Protein AF-A0A1G4K626-F1 (afdb_monomer_lite)

Radius of gyration: 29.49 Å; chains: 1; bounding box: 59×54×98 Å

Secondary structure (DSSP, 8-state):
---HHHHHHHHHHHHHHHHTT-HHHHHHHHHHHHHHHHHHHHH-GGGGG-HHHHHHHHHHHHHHHHHHHHHHHHHHHHHS------S-------------HHHHHHHHHHHHHHH--PPTT--HHHHHHHHHHHHHHHHHHHHHHHHHHHHHHHHHHHHHHHHHHHHHHHHHHHHHHHHHHHHHHHHHHHHHH-

pLDDT: mean 81.24, std 16.16, range [34.09, 98.12]

Structure (mmCIF, N/CA/C/O backbone):
data_AF-A0A1G4K626-F1
#
_entry.id   AF-A0A1G4K626-F1
#
loop_
_atom_site.group_PDB
_atom_site.id
_atom_site.type_symbol
_atom_site.label_atom_id
_atom_site.label_alt_id
_atom_site.label_comp_id
_atom_site.label_asym_id
_atom_site.label_entity_id
_atom_site.label_seq_id
_atom_site.pdbx_PDB_ins_code
_atom_site.Cartn_x
_atom_site.Cartn_y
_atom_site.Cartn_z
_atom_site.occupancy
_atom_site.B_iso_or_equiv
_atom_site.auth_seq_id
_atom_site.auth_comp_id
_atom_site.auth_asym_id
_atom_site.auth_atom_id
_atom_site.pdbx_PDB_model_num
ATOM 1 N N . MET A 1 1 ? -2.494 -35.268 4.334 1.00 50.84 1 MET A N 1
ATOM 2 C CA . MET A 1 1 ? -1.876 -34.913 3.039 1.00 50.84 1 MET A CA 1
ATOM 3 C C . MET A 1 1 ? -2.089 -33.426 2.884 1.00 50.84 1 MET A C 1
ATOM 5 O O . MET A 1 1 ? -3.182 -33.032 3.255 1.00 50.84 1 MET A O 1
ATOM 9 N N . PRO A 1 2 ? -1.109 -32.629 2.430 1.00 63.19 2 PRO A N 1
ATOM 10 C CA . PRO A 1 2 ? -1.340 -31.204 2.265 1.00 63.19 2 PRO A CA 1
ATOM 11 C C . PRO A 1 2 ? -2.354 -31.005 1.143 1.00 63.19 2 PRO A C 1
ATOM 13 O O . PRO A 1 2 ? -2.079 -31.299 -0.022 1.00 63.19 2 PRO A O 1
ATOM 16 N N . GLU A 1 3 ? -3.557 -30.608 1.520 1.00 78.69 3 GLU A N 1
ATOM 17 C CA . GLU A 1 3 ? -4.602 -30.216 0.594 1.00 78.69 3 GLU A CA 1
ATOM 18 C C . GLU A 1 3 ? -4.452 -28.730 0.274 1.00 78.69 3 GLU A C 1
ATOM 20 O O . GLU A 1 3 ? -3.902 -27.953 1.055 1.00 78.69 3 GLU A O 1
ATOM 25 N N . LEU A 1 4 ? -5.003 -28.300 -0.862 1.00 79.94 4 LEU A N 1
ATOM 26 C CA . LEU A 1 4 ? -5.078 -26.877 -1.204 1.00 79.94 4 LEU A CA 1
ATOM 27 C C . LEU A 1 4 ? -5.726 -26.053 -0.069 1.00 79.94 4 LEU A C 1
ATOM 29 O O . LEU A 1 4 ? -5.366 -24.902 0.159 1.00 79.94 4 LEU A O 1
ATOM 33 N N . LYS A 1 5 ? -6.640 -26.674 0.686 1.00 85.38 5 LYS A N 1
ATOM 34 C CA . LYS A 1 5 ? -7.255 -26.104 1.886 1.00 85.38 5 LYS A CA 1
ATOM 35 C C . LYS A 1 5 ? -6.231 -25.738 2.964 1.00 85.38 5 LYS A C 1
ATOM 37 O O . LYS A 1 5 ? -6.334 -24.657 3.532 1.00 85.38 5 LYS A O 1
ATOM 42 N N . ASP A 1 6 ? -5.234 -26.588 3.196 1.00 85.94 6 ASP A N 1
ATOM 43 C CA . ASP A 1 6 ? -4.208 -26.375 4.222 1.00 85.94 6 ASP A CA 1
ATOM 44 C C . ASP A 1 6 ? -3.307 -25.180 3.862 1.00 85.94 6 ASP A C 1
ATOM 46 O O . ASP A 1 6 ? -2.924 -24.394 4.727 1.00 85.94 6 ASP A O 1
ATOM 50 N N . ILE A 1 7 ? -3.036 -24.987 2.564 1.00 87.12 7 ILE A N 1
ATOM 51 C CA . ILE A 1 7 ? -2.291 -23.832 2.037 1.00 87.12 7 ILE A CA 1
ATOM 52 C C . ILE A 1 7 ? -3.068 -22.536 2.306 1.00 87.12 7 ILE A C 1
ATOM 54 O O . ILE A 1 7 ? -2.507 -21.570 2.823 1.00 87.12 7 ILE A O 1
ATOM 58 N N . TYR A 1 8 ? -4.373 -22.511 2.018 1.00 89.94 8 TYR A N 1
ATOM 59 C CA . TYR A 1 8 ? -5.203 -21.332 2.286 1.00 89.94 8 TYR A CA 1
ATOM 60 C C . TYR A 1 8 ? -5.399 -21.053 3.782 1.00 89.94 8 TYR A C 1
ATOM 62 O O . TYR A 1 8 ? -5.463 -19.888 4.174 1.00 89.94 8 TYR A O 1
ATOM 70 N N . GLU A 1 9 ? -5.458 -22.083 4.631 1.00 90.62 9 GLU A N 1
ATOM 71 C CA . GLU A 1 9 ? -5.493 -21.906 6.089 1.00 90.62 9 GLU A CA 1
ATOM 72 C C . GLU A 1 9 ? -4.203 -21.258 6.612 1.00 90.62 9 GLU A C 1
ATOM 74 O O . GLU A 1 9 ? -4.266 -20.355 7.451 1.00 90.62 9 GLU A O 1
ATOM 79 N N . LEU A 1 10 ? -3.040 -21.637 6.074 1.00 89.88 10 LEU A N 1
ATOM 80 C CA . LEU A 1 10 ? -1.767 -21.001 6.421 1.00 89.88 10 LEU A CA 1
ATOM 81 C C . LEU A 1 10 ? -1.683 -19.551 5.950 1.00 89.88 10 LEU A C 1
ATOM 83 O O . LEU A 1 10 ? -1.224 -18.702 6.712 1.00 89.88 10 LEU A O 1
ATOM 87 N N . ILE A 1 11 ? -2.184 -19.239 4.752 1.00 91.38 11 ILE A N 1
ATOM 88 C CA . ILE A 1 11 ? -2.280 -17.851 4.271 1.00 91.38 11 ILE A CA 1
ATOM 89 C C . ILE A 1 11 ? -3.183 -17.029 5.201 1.00 91.38 11 ILE A C 1
ATOM 91 O O . ILE A 1 11 ? -2.806 -15.942 5.635 1.00 91.38 11 ILE A O 1
ATOM 95 N N . ALA A 1 12 ? -4.349 -17.560 5.578 1.00 90.50 12 ALA A N 1
ATOM 96 C CA . ALA A 1 12 ? -5.264 -16.877 6.491 1.00 90.50 12 ALA A CA 1
ATOM 97 C C . ALA A 1 12 ? -4.636 -16.633 7.876 1.00 90.50 12 ALA A C 1
ATOM 99 O O . ALA A 1 12 ? -4.836 -15.571 8.474 1.00 90.50 12 ALA A O 1
ATOM 100 N N . ASN A 1 13 ? -3.853 -17.594 8.375 1.00 90.94 13 ASN A N 1
ATOM 101 C CA . ASN A 1 13 ? -3.090 -17.452 9.612 1.00 90.94 13 ASN A CA 1
ATOM 102 C C . ASN A 1 13 ? -1.985 -16.389 9.472 1.00 90.94 13 ASN A C 1
ATOM 104 O O . ASN A 1 13 ? -1.851 -15.519 10.331 1.00 90.94 13 ASN A O 1
ATOM 108 N N . ALA A 1 14 ? -1.241 -16.390 8.363 1.00 89.75 14 ALA A N 1
ATOM 109 C CA . ALA A 1 14 ? -0.220 -15.383 8.090 1.00 89.75 14 ALA A CA 1
ATOM 110 C C . ALA A 1 14 ? -0.812 -13.963 8.063 1.00 89.75 14 ALA A C 1
ATOM 112 O O . ALA A 1 14 ? -0.257 -13.066 8.701 1.00 89.75 14 ALA A O 1
ATOM 113 N N . GLU A 1 15 ? -1.970 -13.775 7.420 1.00 90.38 15 GLU A N 1
ATOM 114 C CA . GLU A 1 15 ? -2.726 -12.513 7.371 1.00 90.38 15 GLU A CA 1
ATOM 115 C C . GLU A 1 15 ? -3.266 -12.068 8.739 1.00 90.38 15 GLU A C 1
ATOM 117 O O . GLU A 1 15 ? -3.365 -10.871 9.031 1.00 90.38 15 GLU A O 1
ATOM 122 N N . LEU A 1 16 ? -3.623 -13.011 9.614 1.00 90.75 16 LEU A N 1
ATOM 123 C CA . LEU A 1 16 ? -3.971 -12.688 10.998 1.00 90.75 16 LEU A CA 1
ATOM 124 C C . LEU A 1 16 ? -2.760 -12.087 11.727 1.00 90.75 16 LEU A C 1
ATOM 126 O O . LEU A 1 16 ? -2.879 -11.030 12.344 1.00 90.75 16 LEU A O 1
ATOM 130 N N . LYS A 1 17 ? -1.579 -12.691 11.569 1.00 87.94 17 LYS A N 1
ATOM 131 C CA . LYS A 1 17 ? -0.337 -12.205 12.188 1.00 87.94 17 LYS A CA 1
ATOM 132 C C . LYS A 1 17 ? 0.127 -10.856 11.637 1.00 87.94 17 LYS A C 1
ATOM 134 O O . LYS A 1 17 ? 0.652 -10.042 12.397 1.00 87.94 17 LYS A O 1
ATOM 139 N N . VAL A 1 18 ? -0.113 -10.574 10.348 1.00 87.81 18 VAL A N 1
ATOM 140 C CA . VAL A 1 18 ? 0.103 -9.229 9.776 1.00 87.81 18 VAL A CA 1
ATOM 141 C C . VAL A 1 18 ? -0.752 -8.192 10.507 1.00 87.81 18 VAL A C 1
ATOM 143 O O . VAL A 1 18 ? -0.241 -7.139 10.889 1.00 87.81 18 VAL A O 1
ATOM 146 N N . ARG A 1 19 ? -2.039 -8.491 10.742 1.00 87.19 19 ARG A N 1
ATOM 147 C CA . ARG A 1 19 ? -2.962 -7.592 11.462 1.00 87.19 19 ARG A CA 1
ATOM 148 C C . ARG A 1 19 ? -2.554 -7.355 12.914 1.00 87.19 19 ARG A C 1
ATOM 150 O O . ARG A 1 19 ? -2.797 -6.275 13.440 1.00 87.19 19 ARG A O 1
ATOM 157 N N . GLU A 1 20 ? -1.910 -8.332 13.539 1.00 88.06 20 GLU A N 1
ATOM 158 C CA . GLU A 1 20 ? -1.369 -8.231 14.899 1.00 88.06 20 GLU A CA 1
ATOM 159 C C . GLU A 1 20 ? -0.001 -7.523 14.961 1.00 88.06 20 GLU A C 1
ATOM 161 O O . GLU A 1 20 ? 0.608 -7.457 16.026 1.00 88.06 20 GLU A O 1
ATOM 166 N N . HIS A 1 21 ? 0.494 -6.978 13.841 1.00 83.44 21 HIS A N 1
ATOM 167 C CA . HIS A 1 21 ? 1.831 -6.380 13.705 1.00 83.44 21 HIS A CA 1
ATOM 168 C C . HIS A 1 21 ? 2.991 -7.341 14.014 1.00 83.44 21 HIS A C 1
ATOM 170 O O . HIS A 1 21 ? 4.134 -6.912 14.195 1.00 83.44 21 HIS A O 1
ATOM 176 N N . ASN A 1 22 ? 2.735 -8.649 14.020 1.00 88.44 22 ASN A N 1
ATOM 177 C CA . ASN A 1 22 ? 3.753 -9.667 14.232 1.00 88.44 22 ASN A CA 1
ATOM 178 C C . ASN A 1 22 ? 4.367 -10.091 12.890 1.00 88.44 22 ASN A C 1
ATOM 180 O O . ASN A 1 22 ? 4.133 -11.184 12.367 1.00 88.44 22 ASN A O 1
ATOM 184 N N . PHE A 1 23 ? 5.135 -9.173 12.297 1.00 88.94 23 PHE A N 1
ATOM 185 C CA . PHE A 1 23 ? 5.699 -9.347 10.957 1.00 88.94 23 PHE A CA 1
ATOM 186 C C . PHE A 1 23 ? 6.700 -10.501 10.877 1.00 88.94 23 PHE A C 1
ATOM 188 O O . PHE A 1 23 ? 6.763 -11.185 9.863 1.00 88.94 23 PHE A O 1
ATOM 195 N N . GLU A 1 24 ? 7.467 -10.744 11.938 1.00 88.75 24 GLU A N 1
ATOM 196 C CA . GLU A 1 24 ? 8.481 -11.801 11.963 1.00 88.75 24 GLU A CA 1
ATOM 197 C C . GLU A 1 24 ? 7.851 -13.194 11.914 1.00 88.75 24 GLU A C 1
ATOM 199 O O . GLU A 1 24 ? 8.257 -14.034 11.111 1.00 88.75 24 GLU A O 1
ATOM 204 N N . GLU A 1 25 ? 6.795 -13.420 12.695 1.00 88.25 25 GLU A N 1
ATOM 205 C CA . GLU A 1 25 ? 6.057 -14.673 12.612 1.00 88.25 25 GLU A CA 1
ATOM 206 C C . GLU A 1 25 ? 5.256 -14.801 11.315 1.00 88.25 25 GLU A C 1
ATOM 208 O O . GLU A 1 25 ? 5.184 -15.898 10.770 1.00 88.25 25 GLU A O 1
ATOM 213 N N . SER A 1 26 ? 4.677 -13.712 10.801 1.00 89.69 26 SER A N 1
ATOM 214 C CA . SER A 1 26 ? 3.949 -13.738 9.526 1.00 89.69 26 SER A CA 1
ATOM 215 C C . SER A 1 26 ? 4.858 -14.129 8.353 1.00 89.69 26 SER A C 1
ATOM 217 O O . SER A 1 26 ? 4.495 -14.990 7.554 1.00 89.69 26 SER A O 1
ATOM 219 N N . ILE A 1 27 ? 6.081 -13.584 8.299 1.00 90.19 27 ILE A N 1
ATOM 220 C CA . ILE A 1 27 ? 7.094 -13.952 7.297 1.00 90.19 27 ILE A CA 1
ATOM 221 C C . ILE A 1 27 ? 7.418 -15.449 7.373 1.00 90.19 27 ILE A C 1
ATOM 223 O O . ILE A 1 27 ? 7.469 -16.114 6.341 1.00 90.19 27 ILE A O 1
ATOM 227 N N . ASN A 1 28 ? 7.604 -15.994 8.578 1.00 91.75 28 ASN A N 1
ATOM 228 C CA . ASN A 1 28 ? 7.899 -17.417 8.749 1.00 91.75 28 ASN A CA 1
ATOM 229 C C . ASN A 1 28 ? 6.752 -18.308 8.254 1.00 91.75 28 ASN A C 1
ATOM 231 O O . ASN A 1 28 ? 7.014 -19.302 7.579 1.00 91.75 28 ASN A O 1
ATOM 235 N N . VAL A 1 29 ? 5.499 -17.931 8.534 1.00 91.25 29 VAL A N 1
ATOM 236 C CA . VAL A 1 29 ? 4.320 -18.668 8.051 1.00 91.25 29 VAL A CA 1
ATOM 237 C C . VAL A 1 29 ? 4.218 -18.587 6.525 1.00 91.25 29 VAL A C 1
ATOM 239 O O . VAL A 1 29 ? 3.989 -19.605 5.884 1.00 91.25 29 VAL A O 1
ATOM 242 N N . TYR A 1 30 ? 4.471 -17.427 5.911 1.00 92.38 30 TYR A N 1
ATOM 243 C CA . TYR 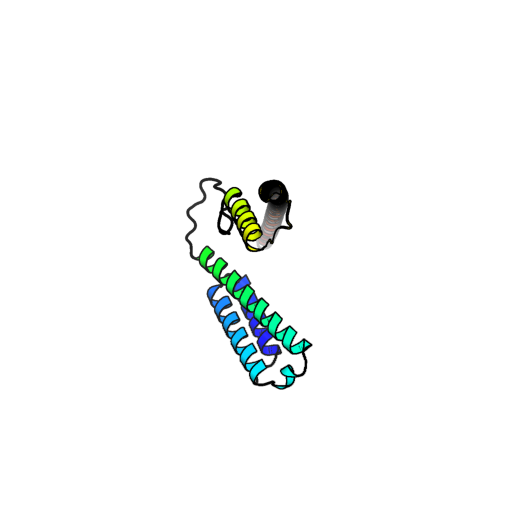A 1 30 ? 4.482 -17.310 4.450 1.00 92.38 30 TYR A CA 1
ATOM 244 C C . TYR A 1 30 ? 5.586 -18.143 3.780 1.00 92.38 30 TYR A C 1
ATOM 246 O O . TYR A 1 30 ? 5.337 -18.778 2.756 1.00 92.38 30 TYR A O 1
ATOM 254 N N . LEU A 1 31 ? 6.783 -18.209 4.371 1.00 90.69 31 LEU A N 1
ATOM 255 C CA . LEU A 1 31 ? 7.863 -19.080 3.888 1.00 90.69 31 LEU A CA 1
ATOM 256 C C . LEU A 1 31 ? 7.514 -20.572 4.020 1.00 90.69 31 LEU A C 1
ATOM 258 O O . LEU A 1 31 ? 7.930 -21.382 3.192 1.00 90.69 31 LEU A O 1
ATOM 262 N N . GLU A 1 32 ? 6.758 -20.947 5.051 1.00 90.00 32 GLU A N 1
ATOM 263 C CA . GLU A 1 32 ? 6.228 -22.302 5.214 1.00 90.00 32 GLU A CA 1
ATOM 264 C C . GLU A 1 32 ? 5.165 -22.625 4.154 1.00 90.00 32 GLU A C 1
ATOM 266 O O . GLU A 1 32 ? 5.200 -23.707 3.564 1.00 90.00 32 GLU A O 1
ATOM 271 N N . THR A 1 33 ? 4.295 -21.665 3.825 1.00 90.62 33 THR A N 1
ATOM 272 C CA . THR A 1 33 ? 3.310 -21.789 2.741 1.00 90.62 33 THR A CA 1
ATOM 273 C C . THR A 1 33 ? 3.978 -22.061 1.392 1.00 90.62 33 THR A C 1
ATOM 275 O O . THR A 1 33 ? 3.531 -22.952 0.673 1.00 90.62 33 THR A O 1
ATOM 278 N N . VAL A 1 34 ? 5.074 -21.368 1.053 1.00 89.44 34 VAL A N 1
ATOM 279 C CA . VAL A 1 34 ? 5.815 -21.609 -0.205 1.00 89.44 34 VAL A CA 1
ATOM 280 C C . VAL A 1 34 ? 6.341 -23.044 -0.276 1.00 89.44 34 VAL A C 1
ATOM 282 O O . VAL A 1 34 ? 6.122 -23.725 -1.277 1.00 89.44 34 VAL A O 1
ATOM 285 N N . LYS A 1 35 ? 6.946 -23.550 0.807 1.00 89.00 35 LYS A N 1
ATOM 286 C CA . LYS A 1 35 ? 7.423 -24.945 0.874 1.00 89.00 35 LYS A CA 1
ATOM 287 C C . LYS A 1 35 ? 6.287 -25.948 0.687 1.00 89.00 35 LYS A C 1
ATOM 289 O O . LYS A 1 35 ? 6.445 -26.954 -0.000 1.00 89.00 35 LYS A O 1
ATOM 294 N N . LEU A 1 36 ? 5.127 -25.671 1.277 1.00 88.25 36 LEU A N 1
ATOM 295 C CA . LEU A 1 36 ? 3.938 -26.506 1.125 1.00 88.25 36 LEU A CA 1
A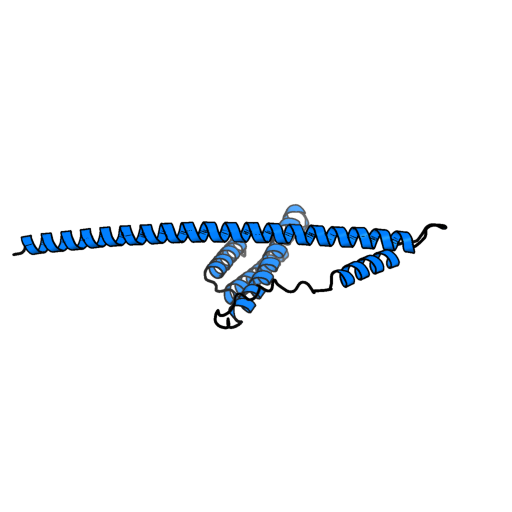TOM 296 C C . LEU A 1 36 ? 3.388 -26.496 -0.303 1.00 88.25 36 LEU A C 1
ATOM 298 O O . LEU A 1 36 ? 2.955 -27.544 -0.782 1.00 88.25 36 LEU A O 1
ATOM 302 N N . ILE A 1 37 ? 3.452 -25.359 -1.001 1.00 87.25 37 ILE A N 1
ATOM 303 C CA . ILE A 1 37 ? 3.093 -25.271 -2.421 1.00 87.25 37 ILE A CA 1
ATOM 304 C C . ILE A 1 37 ? 4.068 -26.099 -3.276 1.00 87.25 37 ILE A C 1
ATOM 306 O O . ILE A 1 37 ? 3.620 -26.877 -4.116 1.00 87.25 37 ILE A O 1
ATOM 310 N N . GLU A 1 38 ? 5.379 -26.013 -3.041 1.00 86.81 38 GLU A N 1
ATOM 311 C CA . GLU A 1 38 ? 6.387 -26.815 -3.764 1.00 86.81 38 GLU A CA 1
ATOM 312 C C . GLU A 1 38 ? 6.204 -28.327 -3.541 1.00 86.81 38 GLU A C 1
ATOM 314 O O . GLU A 1 38 ? 6.316 -29.139 -4.469 1.00 86.81 38 GLU A O 1
ATOM 319 N N . GLU A 1 39 ? 5.874 -28.733 -2.311 1.00 86.06 39 GLU A N 1
ATOM 320 C CA . GLU A 1 39 ? 5.524 -30.120 -2.005 1.00 86.06 39 GLU A CA 1
ATOM 321 C C . GLU A 1 39 ? 4.223 -30.562 -2.686 1.00 86.06 39 GLU A C 1
ATOM 323 O O . GLU A 1 39 ? 4.115 -31.715 -3.120 1.00 86.06 39 GLU A O 1
ATOM 328 N N . PHE A 1 40 ? 3.233 -29.670 -2.760 1.00 83.62 40 PHE A N 1
ATOM 329 C CA . PHE A 1 40 ? 1.945 -29.917 -3.400 1.00 83.62 40 PHE A CA 1
ATOM 330 C C . PHE A 1 40 ? 2.087 -30.085 -4.918 1.00 83.62 40 PHE A C 1
ATOM 332 O O . PHE A 1 40 ? 1.484 -30.997 -5.487 1.00 83.62 40 PHE A O 1
ATOM 339 N N . GLU A 1 41 ? 2.938 -29.286 -5.562 1.00 82.62 41 GLU A N 1
ATOM 340 C CA . GLU A 1 41 ? 3.302 -29.435 -6.976 1.00 82.62 41 GLU A CA 1
ATOM 341 C C . GLU A 1 41 ? 4.050 -30.745 -7.237 1.00 82.62 41 GLU A C 1
ATOM 343 O O . GLU A 1 41 ? 3.672 -31.521 -8.115 1.00 82.62 41 GLU A O 1
ATOM 348 N N . SER A 1 42 ? 5.071 -31.044 -6.428 1.00 81.38 42 SER A N 1
ATOM 349 C CA . SER A 1 42 ? 5.920 -32.232 -6.604 1.00 81.38 42 SER A CA 1
ATOM 350 C C . SER A 1 42 ? 5.134 -33.546 -6.511 1.00 81.38 42 SER A C 1
ATOM 352 O O . SER A 1 42 ? 5.471 -34.538 -7.168 1.00 81.38 42 SER A O 1
ATOM 354 N N . LYS A 1 43 ? 4.081 -33.568 -5.686 1.00 79.81 43 LYS A N 1
ATOM 355 C CA . LYS A 1 43 ? 3.208 -34.735 -5.487 1.00 79.81 43 LYS A CA 1
ATOM 356 C C . LYS A 1 43 ? 2.137 -34.859 -6.575 1.00 79.81 43 LYS A C 1
ATOM 358 O O . LYS A 1 43 ? 1.712 -35.975 -6.868 1.00 79.81 43 LYS A O 1
ATOM 363 N N . ASN A 1 44 ? 1.750 -33.760 -7.221 1.00 76.44 44 ASN A N 1
ATOM 364 C CA . ASN A 1 44 ? 0.690 -33.723 -8.225 1.00 76.44 44 ASN A CA 1
ATOM 365 C C . ASN A 1 44 ? 1.242 -33.437 -9.630 1.00 76.44 44 ASN A C 1
ATOM 367 O O . ASN A 1 44 ? 0.940 -32.421 -10.252 1.00 76.44 44 ASN A O 1
ATOM 371 N N . LYS A 1 45 ? 1.970 -34.409 -10.194 1.00 68.38 45 LYS A N 1
ATOM 372 C CA . LYS A 1 45 ? 2.488 -34.363 -11.582 1.00 68.38 45 LYS A CA 1
ATOM 373 C C . LYS A 1 45 ? 1.408 -34.207 -12.668 1.00 68.38 45 LYS A C 1
ATOM 375 O O . LYS A 1 45 ? 1.731 -34.001 -13.831 1.00 68.38 45 LYS A O 1
ATOM 380 N N . GLY A 1 46 ? 0.127 -34.331 -12.311 1.00 65.50 46 GLY A N 1
ATOM 381 C CA . GLY A 1 46 ? -1.000 -34.051 -13.204 1.00 65.50 46 GLY A CA 1
ATOM 382 C C . GLY A 1 46 ? -1.193 -32.561 -13.507 1.00 65.50 46 GLY A C 1
ATOM 383 O O . GLY A 1 46 ? -1.817 -32.234 -14.512 1.00 65.50 46 GLY A O 1
ATOM 384 N N . PHE A 1 47 ? -0.634 -31.656 -12.694 1.00 66.75 47 PHE A N 1
ATOM 385 C CA . PHE A 1 47 ? -0.730 -30.212 -12.930 1.00 66.75 47 PHE A CA 1
ATOM 386 C C . PHE A 1 47 ? 0.109 -29.733 -14.116 1.00 66.75 47 PHE A C 1
ATOM 388 O O . PHE A 1 47 ? -0.250 -28.741 -14.739 1.00 66.75 47 PHE A O 1
ATOM 395 N N . ASP A 1 48 ? 1.141 -30.482 -14.516 1.00 65.06 48 ASP A N 1
ATOM 396 C CA . ASP A 1 48 ? 1.900 -30.187 -15.739 1.00 65.06 48 ASP A CA 1
ATOM 397 C C . ASP A 1 48 ? 1.052 -30.321 -17.014 1.00 65.06 48 ASP A C 1
ATOM 399 O O . ASP A 1 48 ? 1.411 -29.770 -18.052 1.00 65.06 48 ASP A O 1
ATOM 403 N N . GLN A 1 49 ? -0.070 -31.047 -16.950 1.00 71.00 49 GLN A N 1
ATOM 404 C CA . GLN A 1 49 ? -0.976 -31.238 -18.085 1.00 71.00 49 GLN A CA 1
ATOM 405 C C . GLN A 1 49 ? -2.047 -30.146 -18.191 1.00 71.00 49 GLN A C 1
ATOM 407 O O . GLN A 1 49 ? -2.695 -30.042 -19.231 1.00 71.00 49 GLN A O 1
ATOM 412 N N . VAL A 1 50 ? -2.248 -29.344 -17.138 1.00 82.19 50 VAL A N 1
ATOM 413 C CA . VAL A 1 50 ? -3.280 -28.302 -17.090 1.00 82.19 50 VAL A CA 1
ATOM 414 C C . VAL A 1 50 ? -2.607 -26.945 -16.916 1.00 82.19 50 VAL A C 1
ATOM 416 O O . VAL A 1 50 ? -2.285 -26.528 -15.804 1.00 82.19 50 VAL A O 1
ATOM 419 N N . GLU A 1 51 ? -2.408 -26.256 -18.039 1.00 82.12 51 GLU A N 1
ATOM 420 C CA . GLU A 1 51 ? -1.710 -24.966 -18.123 1.00 82.12 51 GLU A CA 1
ATOM 421 C C . GLU A 1 51 ? -2.302 -23.907 -17.178 1.00 82.12 51 GLU A C 1
ATOM 423 O O . GLU A 1 51 ? -1.555 -23.210 -16.491 1.00 82.12 51 GLU A O 1
ATOM 428 N N . ASP A 1 52 ? -3.631 -23.855 -17.051 1.00 84.62 52 ASP A N 1
ATOM 429 C CA . ASP A 1 52 ? -4.324 -22.920 -16.156 1.00 84.62 52 ASP A CA 1
ATOM 430 C C . ASP A 1 52 ? -3.986 -23.158 -14.679 1.00 84.62 52 ASP A C 1
ATOM 432 O O . ASP A 1 52 ? -3.771 -22.213 -13.922 1.00 84.62 52 ASP A O 1
ATOM 436 N N . VAL A 1 53 ? -3.906 -24.425 -14.257 1.00 82.56 53 VAL A N 1
ATOM 437 C CA . VAL A 1 53 ? -3.615 -24.786 -12.860 1.00 82.56 53 VAL A CA 1
ATOM 438 C C . VAL A 1 53 ? -2.156 -24.498 -12.539 1.00 82.56 53 VAL A C 1
ATOM 440 O O . VAL A 1 53 ? -1.863 -23.925 -11.493 1.00 82.56 53 VAL A O 1
ATOM 443 N N . LYS A 1 54 ? -1.247 -24.818 -13.464 1.00 83.44 54 LYS A N 1
ATOM 444 C CA . LYS A 1 54 ? 0.166 -24.452 -13.351 1.00 83.44 54 LYS A CA 1
ATOM 445 C C . LYS A 1 54 ? 0.345 -22.938 -13.230 1.00 83.44 54 LYS A C 1
ATOM 447 O O . LYS A 1 54 ? 1.042 -22.471 -12.336 1.00 83.44 54 LYS A O 1
ATOM 452 N N . THR A 1 55 ? -0.335 -22.176 -14.084 1.00 86.06 55 THR A N 1
ATOM 453 C CA . THR A 1 55 ? -0.286 -20.709 -14.068 1.00 86.06 55 THR A CA 1
ATOM 454 C C . THR A 1 55 ? -0.855 -20.143 -12.767 1.00 86.06 55 THR A C 1
ATOM 456 O O . THR A 1 55 ? -0.267 -19.236 -12.186 1.00 86.06 55 THR A O 1
ATOM 459 N N . ALA A 1 56 ? -1.966 -20.688 -12.266 1.00 86.75 56 ALA A N 1
ATOM 460 C CA . ALA A 1 56 ? -2.569 -20.242 -11.013 1.00 86.75 56 ALA A CA 1
ATOM 461 C C . ALA A 1 56 ? -1.664 -20.491 -9.795 1.00 86.75 56 ALA A C 1
ATOM 463 O O . ALA A 1 56 ? -1.581 -19.635 -8.915 1.00 86.75 56 ALA A O 1
ATOM 464 N N . ILE A 1 57 ? -0.973 -21.635 -9.744 1.00 85.94 57 ILE A N 1
ATOM 465 C CA . ILE A 1 57 ? -0.036 -21.942 -8.656 1.00 85.94 57 ILE A CA 1
ATOM 466 C C . ILE A 1 57 ? 1.200 -21.033 -8.733 1.00 85.94 57 ILE A C 1
ATOM 468 O O . ILE A 1 57 ? 1.624 -20.499 -7.708 1.00 85.94 57 ILE A O 1
ATOM 472 N N . GLU A 1 58 ? 1.730 -20.790 -9.934 1.00 87.44 58 GLU A N 1
ATOM 473 C CA . GLU A 1 58 ? 2.856 -19.871 -10.140 1.00 87.44 58 GLU A CA 1
ATOM 474 C C . GLU A 1 58 ? 2.501 -18.443 -9.692 1.00 87.44 58 GLU A C 1
ATOM 476 O O . GLU A 1 58 ? 3.246 -17.815 -8.942 1.00 87.44 58 GLU A O 1
ATOM 481 N N . LEU A 1 59 ? 1.319 -17.947 -10.077 1.00 90.25 59 LEU A N 1
ATOM 482 C CA . LEU A 1 59 ? 0.825 -16.638 -9.642 1.00 90.25 59 LEU A CA 1
ATOM 483 C C . LEU A 1 59 ? 0.664 -16.558 -8.119 1.00 90.25 59 LEU A C 1
ATOM 485 O O . LEU A 1 59 ? 1.006 -15.536 -7.529 1.00 90.25 59 LEU A O 1
ATOM 489 N N . LEU A 1 60 ? 0.187 -17.629 -7.478 1.00 90.19 60 LEU A N 1
ATOM 490 C CA . LEU A 1 60 ? 0.060 -17.690 -6.022 1.00 90.19 60 LEU A CA 1
ATOM 491 C C . LEU A 1 60 ? 1.427 -17.608 -5.327 1.00 90.19 60 LEU A C 1
ATOM 493 O O . LEU A 1 60 ? 1.553 -16.914 -4.319 1.00 90.19 60 LEU A O 1
ATOM 497 N N . LYS A 1 61 ? 2.458 -18.273 -5.864 1.00 90.00 61 LYS A N 1
ATOM 498 C CA . LYS A 1 61 ? 3.826 -18.161 -5.336 1.00 90.00 61 LYS A CA 1
ATOM 499 C C . LYS A 1 61 ? 4.359 -16.742 -5.460 1.00 90.00 61 LYS A C 1
ATOM 501 O O . LYS A 1 61 ? 4.840 -16.200 -4.470 1.00 90.00 61 LYS A O 1
ATOM 506 N N . ILE A 1 62 ? 4.219 -16.133 -6.639 1.00 91.44 62 ILE A N 1
ATOM 507 C CA . ILE A 1 62 ? 4.660 -14.755 -6.889 1.00 91.44 62 ILE A CA 1
ATOM 508 C C . ILE A 1 62 ? 3.986 -13.787 -5.906 1.00 91.44 62 ILE A C 1
ATOM 510 O O . ILE A 1 62 ? 4.652 -12.914 -5.348 1.00 91.44 62 ILE A O 1
ATOM 514 N N . ASP A 1 63 ? 2.683 -13.950 -5.663 1.00 91.69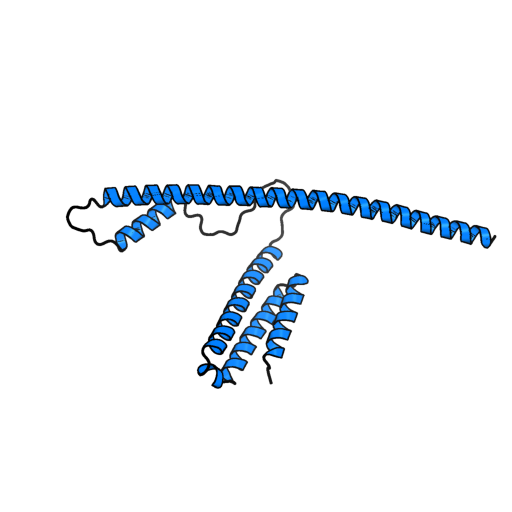 63 ASP A N 1
ATOM 515 C CA . ASP A 1 63 ? 1.931 -13.104 -4.732 1.00 91.69 63 ASP A CA 1
ATOM 516 C C . ASP A 1 63 ? 2.434 -13.265 -3.285 1.00 91.69 63 ASP A C 1
ATOM 518 O O . ASP A 1 63 ? 2.720 -12.279 -2.601 1.00 91.69 63 ASP A O 1
ATOM 522 N N . ILE A 1 64 ? 2.657 -14.507 -2.838 1.00 91.31 64 ILE A N 1
ATOM 523 C CA . ILE A 1 64 ? 3.203 -14.802 -1.504 1.00 91.31 64 ILE A CA 1
ATOM 524 C C . ILE A 1 64 ? 4.629 -14.255 -1.344 1.00 91.31 64 ILE A C 1
ATOM 526 O O . ILE A 1 64 ? 4.946 -13.652 -0.318 1.00 91.31 64 ILE A O 1
ATOM 530 N N . GLU A 1 65 ? 5.497 -14.425 -2.339 1.00 91.31 65 GLU A N 1
ATOM 531 C CA . GLU A 1 65 ? 6.869 -13.908 -2.309 1.00 91.31 65 GLU A CA 1
ATOM 532 C C . GLU A 1 65 ? 6.901 -12.377 -2.277 1.00 91.31 65 GLU A C 1
ATOM 534 O O . GLU A 1 65 ? 7.654 -11.782 -1.496 1.00 91.31 65 GLU A O 1
ATOM 539 N N . SER A 1 66 ? 6.037 -11.728 -3.065 1.00 89.88 66 SER A N 1
ATOM 540 C CA . SER A 1 66 ? 5.853 -10.276 -3.024 1.00 89.88 66 SER A CA 1
ATOM 541 C C . SER A 1 66 ? 5.417 -9.819 -1.630 1.00 89.88 66 SER A C 1
ATOM 543 O O . SER A 1 66 ? 5.971 -8.861 -1.078 1.00 89.88 66 SER A O 1
ATOM 545 N N . LYS A 1 67 ? 4.495 -10.564 -1.005 1.00 91.19 67 LYS A N 1
ATOM 546 C CA . LYS A 1 67 ? 4.018 -10.281 0.349 1.00 91.19 67 LYS A CA 1
ATOM 547 C C . LYS A 1 67 ? 5.114 -10.429 1.398 1.00 91.19 67 LYS A C 1
ATOM 549 O O . LYS A 1 67 ? 5.250 -9.570 2.269 1.00 91.19 67 LYS A O 1
ATOM 554 N N . VAL A 1 68 ? 5.939 -11.471 1.305 1.00 90.38 68 VAL A N 1
ATOM 555 C CA . VAL A 1 68 ? 7.105 -11.660 2.182 1.00 90.38 68 VAL A CA 1
ATOM 556 C C . VAL A 1 68 ? 8.060 -10.477 2.072 1.00 90.38 68 VAL A C 1
ATOM 558 O O . VAL A 1 68 ? 8.501 -9.953 3.097 1.00 90.38 68 VAL A O 1
ATOM 561 N N . TRP A 1 69 ? 8.353 -10.027 0.851 1.00 89.94 69 TRP A N 1
ATOM 562 C CA . TRP A 1 69 ? 9.226 -8.879 0.633 1.00 89.94 69 TRP A CA 1
ATOM 563 C C . TRP A 1 69 ? 8.654 -7.601 1.265 1.00 89.94 69 TRP A C 1
ATOM 565 O O . TRP A 1 69 ? 9.368 -6.905 1.989 1.00 89.94 69 TRP A O 1
ATOM 575 N N . GLU A 1 70 ? 7.361 -7.318 1.076 1.00 88.56 70 GLU A N 1
ATOM 576 C CA . GLU A 1 70 ? 6.676 -6.178 1.707 1.00 88.56 70 GLU A CA 1
ATOM 577 C C . GLU A 1 70 ? 6.794 -6.228 3.241 1.00 88.56 70 GLU A C 1
ATOM 579 O O . GLU A 1 70 ? 7.177 -5.245 3.888 1.00 88.56 70 GLU A O 1
ATOM 584 N N . LEU A 1 71 ? 6.525 -7.393 3.835 1.00 87.88 71 LEU A N 1
ATOM 585 C CA . LEU A 1 71 ? 6.575 -7.589 5.283 1.00 87.88 71 LEU A CA 1
ATOM 586 C C . LEU A 1 71 ? 7.991 -7.451 5.845 1.00 87.88 71 LEU A C 1
ATOM 588 O O . LEU A 1 71 ? 8.160 -6.917 6.943 1.00 87.88 71 LEU A O 1
ATOM 592 N N . GLN A 1 72 ? 9.021 -7.867 5.104 1.00 89.06 72 GLN A N 1
ATOM 593 C CA . GLN A 1 72 ? 10.416 -7.639 5.491 1.00 89.06 72 GLN A CA 1
ATOM 594 C C . GLN A 1 72 ? 10.733 -6.142 5.583 1.00 89.06 72 GLN A C 1
ATOM 596 O O . GLN A 1 72 ? 11.356 -5.711 6.557 1.00 89.06 72 GLN A O 1
ATOM 601 N N . GLN A 1 73 ? 10.250 -5.333 4.633 1.00 84.06 73 GLN A N 1
ATOM 602 C CA . GLN A 1 73 ? 10.429 -3.877 4.676 1.00 84.06 73 GLN A CA 1
ATOM 603 C C . GLN A 1 73 ? 9.697 -3.244 5.864 1.00 84.06 73 GLN A C 1
ATOM 605 O O . GLN A 1 73 ? 10.251 -2.384 6.558 1.00 84.06 73 GLN A O 1
ATOM 610 N N . LEU A 1 74 ? 8.470 -3.691 6.148 1.00 84.00 74 LEU A N 1
ATOM 611 C CA . LEU A 1 74 ? 7.706 -3.228 7.309 1.00 84.00 74 LEU A CA 1
ATOM 612 C C . LEU A 1 74 ? 8.386 -3.606 8.630 1.00 84.00 74 LEU A C 1
ATOM 614 O O . LEU A 1 74 ? 8.464 -2.774 9.534 1.00 84.00 74 LEU A O 1
ATOM 618 N N . ASN A 1 75 ? 8.941 -4.815 8.726 1.00 83.19 75 ASN A N 1
ATOM 619 C CA . ASN A 1 75 ? 9.663 -5.273 9.909 1.00 83.19 75 ASN A CA 1
ATOM 620 C C . ASN A 1 75 ? 10.950 -4.462 10.145 1.00 83.19 75 ASN A C 1
ATOM 622 O O . ASN A 1 75 ? 11.229 -4.042 11.268 1.00 83.19 75 ASN A O 1
ATOM 626 N N . LEU A 1 76 ? 11.709 -4.164 9.084 1.00 81.75 76 LEU A N 1
ATOM 627 C CA . LEU A 1 76 ? 12.884 -3.285 9.152 1.00 81.75 76 LEU A CA 1
ATOM 628 C C . LEU A 1 76 ? 12.509 -1.879 9.639 1.00 81.75 76 LEU A C 1
ATOM 630 O O . LEU A 1 76 ? 13.177 -1.312 10.508 1.00 81.75 76 LEU A O 1
ATOM 634 N N . ARG A 1 77 ? 11.402 -1.331 9.127 1.00 76.88 77 ARG A N 1
ATOM 635 C CA . ARG A 1 77 ? 10.889 -0.022 9.542 1.00 76.88 77 ARG A CA 1
ATOM 636 C C . ARG A 1 77 ? 10.420 -0.018 10.998 1.00 76.88 77 ARG A C 1
ATOM 638 O O . ARG A 1 77 ? 10.687 0.950 11.699 1.0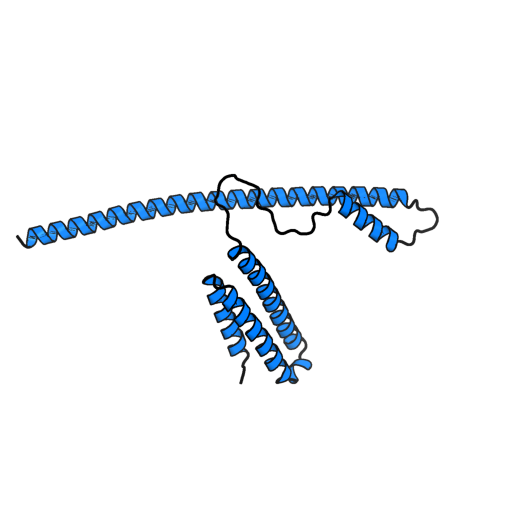0 76.88 77 ARG A O 1
ATOM 645 N N . ALA A 1 78 ? 9.776 -1.089 11.461 1.00 73.38 78 ALA A N 1
ATOM 646 C CA . ALA A 1 78 ? 9.323 -1.237 12.845 1.00 73.38 78 ALA A CA 1
ATOM 647 C C . ALA A 1 78 ? 10.487 -1.397 13.843 1.00 73.38 78 ALA A C 1
ATOM 649 O O . ALA A 1 78 ? 10.418 -0.882 14.956 1.00 73.38 78 ALA A O 1
ATOM 650 N N . LYS A 1 79 ? 11.574 -2.074 13.442 1.00 73.94 79 LYS A N 1
ATOM 651 C CA . LYS A 1 79 ? 12.784 -2.269 14.264 1.00 73.94 79 LYS A CA 1
ATOM 652 C C . LYS A 1 79 ? 13.702 -1.042 14.308 1.00 73.94 79 LYS A C 1
ATOM 654 O O . LYS A 1 79 ? 14.586 -0.977 15.160 1.00 73.94 79 LYS A O 1
ATOM 659 N N . THR A 1 80 ? 13.505 -0.065 13.423 1.00 57.69 80 THR A N 1
ATOM 660 C CA . THR A 1 80 ? 14.265 1.189 13.447 1.00 57.69 80 THR A CA 1
ATOM 661 C C . THR A 1 80 ? 13.644 2.125 14.495 1.00 57.69 80 THR A C 1
ATOM 663 O O . THR A 1 80 ? 12.491 2.523 14.331 1.00 57.69 80 THR A O 1
ATOM 666 N N . PRO A 1 81 ? 14.350 2.493 15.582 1.00 48.03 81 PRO A N 1
ATOM 667 C CA . PRO A 1 81 ? 13.776 3.337 16.622 1.00 48.03 81 PRO A CA 1
ATOM 668 C C . PRO A 1 81 ? 13.451 4.722 16.053 1.00 48.03 81 PRO A C 1
ATOM 670 O O . PRO A 1 81 ? 14.334 5.457 15.611 1.00 48.03 81 PRO A O 1
ATOM 673 N N . ALA A 1 82 ? 12.165 5.073 16.074 1.00 44.78 82 ALA A N 1
ATOM 674 C CA . ALA A 1 82 ? 11.686 6.405 15.745 1.00 44.78 82 ALA A CA 1
ATOM 675 C C . ALA A 1 82 ? 12.260 7.416 16.750 1.00 44.78 82 ALA A C 1
ATOM 677 O O . ALA A 1 82 ? 11.908 7.417 17.932 1.00 44.78 82 ALA A O 1
ATOM 678 N N . ALA A 1 83 ? 13.156 8.287 16.284 1.00 36.06 83 ALA A N 1
ATOM 679 C CA . ALA A 1 83 ? 13.474 9.513 16.999 1.00 36.06 83 ALA A CA 1
ATOM 680 C C . ALA A 1 83 ? 12.188 10.348 17.154 1.00 36.06 83 ALA A C 1
ATOM 682 O O . ALA A 1 83 ? 11.349 10.384 16.254 1.00 36.06 83 ALA A O 1
ATOM 683 N N . LYS A 1 84 ? 12.031 10.965 18.331 1.00 36.00 84 LYS A N 1
ATOM 684 C CA . LYS A 1 84 ? 10.874 11.772 18.753 1.00 36.00 84 LYS A CA 1
ATOM 685 C C . LYS A 1 84 ? 10.417 12.783 17.681 1.00 36.00 84 LYS A C 1
ATOM 687 O O . LYS A 1 84 ? 11.255 13.271 16.923 1.00 36.00 84 LYS A O 1
ATOM 692 N N . PRO A 1 85 ? 9.121 13.150 17.660 1.00 44.41 85 PRO A N 1
ATOM 693 C CA . PRO A 1 85 ? 8.575 14.058 16.669 1.00 44.41 85 PRO A CA 1
ATOM 694 C C . PRO A 1 85 ? 8.880 15.495 17.089 1.00 44.41 85 PRO A C 1
ATOM 696 O O . PRO A 1 85 ? 8.114 16.104 17.824 1.00 44.41 85 PRO A O 1
ATOM 699 N N . ASP A 1 86 ? 10.001 16.031 16.627 1.00 35.31 86 ASP A N 1
ATOM 700 C CA . ASP A 1 86 ? 10.159 17.473 16.492 1.00 35.31 86 ASP A CA 1
ATOM 701 C C . ASP A 1 86 ? 10.703 17.75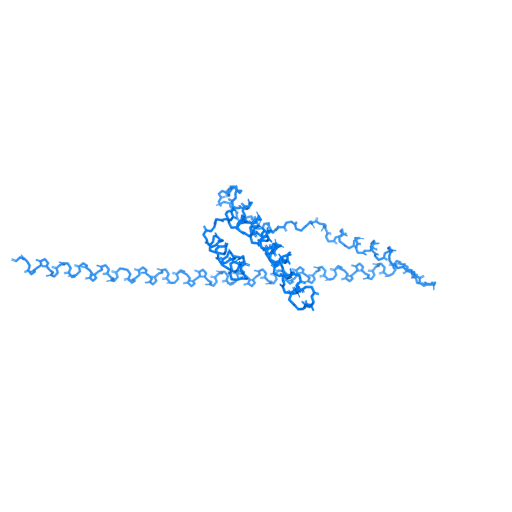8 15.096 1.00 35.31 86 ASP A C 1
ATOM 703 O O . ASP A 1 86 ? 11.731 17.224 14.679 1.00 35.31 86 ASP A O 1
ATOM 707 N N . ASN A 1 87 ? 9.976 18.629 14.404 1.00 34.09 87 ASN A N 1
ATOM 708 C CA . ASN A 1 87 ? 10.099 19.030 13.008 1.00 34.09 87 ASN A CA 1
ATOM 709 C C . ASN A 1 87 ? 9.444 18.097 11.988 1.00 34.09 87 ASN A C 1
ATOM 711 O O . ASN A 1 87 ? 9.830 16.951 11.769 1.00 34.09 87 ASN A O 1
ATOM 715 N N . VAL A 1 88 ? 8.470 18.692 11.301 1.00 45.12 88 VAL A N 1
ATOM 716 C CA . VAL A 1 88 ? 7.924 18.294 10.006 1.00 45.12 88 VAL A CA 1
ATOM 717 C C . VAL A 1 88 ? 9.081 18.258 9.000 1.00 45.12 88 VAL A C 1
ATOM 719 O O . VAL A 1 88 ? 9.324 19.207 8.261 1.00 45.12 88 VAL A O 1
ATOM 722 N N . ALA A 1 89 ? 9.867 17.188 9.029 1.00 38.06 89 ALA A N 1
ATOM 723 C CA . ALA A 1 89 ? 10.894 16.899 8.048 1.00 38.06 89 ALA A CA 1
ATOM 724 C C . ALA A 1 89 ? 10.341 15.820 7.124 1.00 38.06 89 ALA A C 1
ATOM 726 O O . ALA A 1 89 ? 9.993 14.726 7.566 1.00 38.06 89 ALA A O 1
ATOM 727 N N . ALA A 1 90 ? 10.220 16.203 5.854 1.00 39.44 90 ALA A N 1
ATOM 728 C CA . ALA A 1 90 ? 9.760 15.422 4.720 1.00 39.44 90 ALA A CA 1
ATOM 729 C C . ALA A 1 90 ? 9.898 13.904 4.906 1.00 39.44 90 ALA A C 1
ATOM 731 O O . ALA A 1 90 ? 10.998 13.374 5.087 1.00 39.44 90 ALA A O 1
ATOM 732 N N . VAL A 1 91 ? 8.758 13.221 4.796 1.00 37.53 91 VAL A N 1
ATOM 733 C CA . VAL A 1 91 ? 8.666 11.780 4.578 1.00 37.53 91 VAL A CA 1
ATOM 734 C C . VAL A 1 91 ? 9.601 11.428 3.422 1.00 37.53 91 VAL A C 1
ATOM 736 O O . VAL A 1 91 ? 9.326 11.731 2.263 1.00 37.53 91 VAL A O 1
ATOM 739 N N . LYS A 1 92 ? 10.747 10.819 3.736 1.00 41.03 92 LYS A N 1
ATOM 740 C CA . LYS A 1 92 ? 11.591 10.190 2.725 1.00 41.03 92 LYS A CA 1
ATOM 741 C C . LYS A 1 92 ? 10.893 8.907 2.302 1.00 41.03 92 LYS A C 1
ATOM 743 O O . LYS A 1 92 ? 10.914 7.910 3.023 1.00 41.03 92 LYS A O 1
ATOM 748 N N . ASN A 1 93 ? 10.247 8.980 1.143 1.00 37.97 93 ASN A N 1
ATOM 749 C CA . ASN A 1 93 ? 9.840 7.821 0.363 1.00 37.97 93 ASN A CA 1
ATOM 750 C C . ASN A 1 93 ? 11.031 6.867 0.160 1.00 37.97 93 ASN A C 1
ATOM 752 O O . ASN A 1 93 ? 12.186 7.312 0.182 1.00 37.97 93 ASN A O 1
ATOM 756 N N . PRO A 1 94 ? 10.768 5.559 -0.011 1.00 40.44 94 PRO A N 1
ATOM 757 C CA . PRO A 1 94 ? 11.815 4.573 -0.204 1.00 40.44 94 PRO A CA 1
ATOM 758 C C . PRO A 1 94 ? 12.646 4.949 -1.428 1.00 40.44 94 PRO A C 1
ATOM 760 O O . PRO A 1 94 ? 12.132 5.381 -2.457 1.00 40.44 94 PRO A O 1
ATOM 763 N N . MET A 1 95 ? 13.953 4.810 -1.259 1.00 40.06 95 MET A N 1
ATOM 764 C CA . MET A 1 95 ? 14.975 5.145 -2.231 1.00 40.06 95 MET A CA 1
ATOM 765 C C . MET A 1 95 ? 14.853 4.232 -3.458 1.00 40.06 95 MET A C 1
ATOM 767 O O . MET A 1 95 ? 15.536 3.220 -3.555 1.00 40.06 95 MET A O 1
ATOM 771 N N . THR A 1 96 ? 14.013 4.600 -4.424 1.00 38.50 96 THR A N 1
ATOM 772 C CA . THR A 1 96 ? 14.382 4.396 -5.825 1.00 38.50 96 THR A CA 1
ATOM 773 C C . THR A 1 96 ? 15.553 5.332 -6.048 1.00 38.50 96 THR A C 1
ATOM 775 O O . THR A 1 96 ? 15.406 6.534 -5.825 1.00 38.50 96 THR A O 1
ATOM 778 N N . THR A 1 97 ? 16.722 4.774 -6.352 1.00 42.03 97 THR A N 1
ATOM 779 C CA . THR A 1 97 ? 17.955 5.488 -6.705 1.00 42.03 97 THR A CA 1
ATOM 780 C C . THR A 1 97 ? 17.653 6.883 -7.242 1.00 42.03 97 THR A C 1
ATOM 782 O O . THR A 1 97 ? 17.134 7.026 -8.347 1.00 42.03 97 THR A O 1
ATOM 785 N N . THR A 1 98 ? 17.926 7.912 -6.436 1.00 45.91 98 THR A N 1
ATOM 786 C CA . THR A 1 98 ? 17.900 9.312 -6.865 1.00 45.91 98 THR A CA 1
ATOM 787 C C . THR A 1 98 ? 19.074 9.536 -7.806 1.00 45.91 98 THR A C 1
ATOM 789 O O . THR A 1 98 ? 20.054 10.198 -7.474 1.00 45.91 98 THR A O 1
ATOM 792 N N . GLU A 1 99 ? 19.003 8.923 -8.978 1.00 57.62 99 GLU A N 1
ATOM 793 C CA . GLU A 1 99 ? 19.651 9.451 -10.155 1.00 57.62 99 GLU A CA 1
ATOM 794 C C . GLU A 1 99 ? 18.959 10.781 -10.448 1.00 57.62 99 GLU A C 1
ATOM 796 O O . GLU A 1 99 ? 17.730 10.877 -10.451 1.00 57.62 99 GLU A O 1
ATOM 801 N N . SER A 1 100 ? 19.743 11.849 -10.591 1.00 75.88 100 SER A N 1
ATOM 802 C CA . SER A 1 100 ? 19.177 13.156 -10.913 1.00 75.88 100 SER A CA 1
ATOM 803 C C . SER A 1 100 ? 18.352 13.058 -12.209 1.00 75.88 100 SER A C 1
ATOM 805 O O . SER A 1 100 ? 18.667 12.225 -13.062 1.00 75.88 100 SER A O 1
ATOM 807 N N . PRO A 1 101 ? 17.340 13.918 -12.425 1.00 75.38 101 PRO A N 1
ATOM 808 C CA . PRO A 1 101 ? 16.625 13.995 -13.702 1.00 75.38 101 PRO A CA 1
ATOM 809 C C . PRO A 1 101 ? 17.570 14.047 -14.912 1.00 75.38 101 PRO A C 1
ATOM 811 O O . PRO A 1 101 ? 17.289 13.463 -15.953 1.00 75.38 101 PRO A O 1
ATOM 814 N N . GLN A 1 102 ? 18.729 14.692 -14.749 1.00 76.44 102 GLN A N 1
ATOM 815 C CA . GLN A 1 102 ? 19.777 14.756 -15.766 1.00 76.44 102 GLN A CA 1
ATOM 816 C C . GLN A 1 102 ? 20.465 13.401 -15.992 1.00 76.44 102 GLN A C 1
ATOM 818 O O . GLN A 1 102 ? 20.727 13.035 -17.130 1.00 76.44 102 GLN A O 1
ATOM 823 N N . THR A 1 103 ? 20.711 12.633 -14.931 1.00 77.88 103 THR A N 1
ATOM 824 C CA . THR A 1 103 ? 21.267 11.273 -15.005 1.00 77.88 103 THR A CA 1
ATOM 825 C C . THR A 1 103 ? 20.309 10.317 -15.718 1.00 77.88 103 THR A C 1
ATOM 827 O O . THR A 1 103 ? 20.746 9.534 -16.554 1.00 77.88 103 THR A O 1
ATOM 830 N N . PHE A 1 104 ? 19.000 10.426 -15.466 1.00 80.44 104 PHE A N 1
ATOM 831 C CA . PHE A 1 104 ? 17.999 9.628 -16.177 1.00 80.44 104 PHE A CA 1
ATOM 832 C C . PHE A 1 104 ? 17.965 9.953 -17.673 1.00 80.44 104 PHE A C 1
ATOM 834 O O . PHE A 1 104 ? 17.986 9.045 -18.501 1.00 80.44 104 PHE A O 1
ATOM 841 N N . VAL A 1 105 ? 17.956 11.244 -18.026 1.00 82.75 105 VAL A N 1
ATOM 842 C CA . VAL A 1 105 ? 18.014 11.678 -19.430 1.00 82.75 105 VAL A CA 1
ATOM 843 C C . VAL A 1 105 ? 19.273 11.131 -20.104 1.00 82.75 105 VAL A C 1
ATOM 845 O O . VAL A 1 105 ? 19.178 10.561 -21.187 1.00 82.75 105 VAL A O 1
ATOM 848 N N . GLU A 1 106 ? 20.431 11.213 -19.448 1.00 81.56 106 GLU A N 1
ATOM 849 C CA . GLU A 1 106 ? 21.686 10.678 -19.988 1.00 81.56 106 GLU A CA 1
ATOM 850 C C . GLU A 1 106 ? 21.641 9.150 -20.163 1.00 81.56 106 GLU A C 1
ATOM 852 O O . GLU A 1 106 ? 22.095 8.625 -21.178 1.00 81.56 106 GLU A O 1
ATOM 857 N N . ASN A 1 107 ? 21.027 8.420 -19.230 1.00 79.94 107 ASN A N 1
ATOM 858 C CA . ASN A 1 107 ? 20.842 6.971 -19.333 1.00 79.94 107 ASN A CA 1
ATOM 859 C C . ASN A 1 107 ? 19.920 6.582 -20.500 1.00 79.94 107 ASN A C 1
ATOM 861 O O . ASN A 1 107 ? 20.215 5.632 -21.230 1.00 79.94 107 ASN A O 1
ATOM 865 N N . VAL A 1 108 ? 18.846 7.345 -20.730 1.00 82.56 108 VAL A N 1
ATOM 866 C CA . VAL A 1 108 ? 17.963 7.173 -21.895 1.00 82.56 108 VAL A CA 1
ATOM 867 C C . VAL A 1 108 ? 18.726 7.441 -23.193 1.00 82.56 108 VAL A C 1
ATOM 869 O O . VAL A 1 108 ? 18.659 6.629 -24.117 1.00 82.56 108 VAL A O 1
ATOM 872 N N . LEU A 1 109 ? 19.502 8.525 -23.263 1.00 83.00 109 LEU A N 1
ATOM 873 C CA . LEU A 1 109 ? 20.318 8.839 -24.439 1.00 83.00 109 LEU A CA 1
ATOM 874 C C . LEU A 1 109 ? 21.369 7.756 -24.711 1.00 83.00 109 LEU A C 1
ATOM 876 O O . LEU A 1 109 ? 21.524 7.328 -25.854 1.00 83.00 109 LEU A O 1
ATOM 880 N N . ASN A 1 110 ? 22.035 7.242 -23.677 1.00 79.81 110 ASN A N 1
ATOM 881 C CA . ASN A 1 110 ? 23.002 6.150 -23.805 1.00 79.81 110 ASN A CA 1
ATOM 882 C C . ASN A 1 110 ? 22.360 4.854 -24.313 1.00 79.81 110 ASN A C 1
ATOM 884 O O . ASN A 1 110 ? 22.930 4.171 -25.169 1.00 79.81 110 ASN A O 1
ATOM 888 N N . LEU A 1 111 ? 21.146 4.537 -23.857 1.00 79.38 111 LEU A N 1
ATOM 889 C CA . LEU A 1 111 ? 20.392 3.394 -24.364 1.00 79.38 111 LEU A CA 1
ATOM 890 C C . LEU A 1 111 ? 20.039 3.571 -25.846 1.00 79.38 111 LEU A C 1
ATOM 892 O O . LEU A 1 111 ? 20.222 2.641 -26.633 1.00 79.38 111 LEU A O 1
ATOM 896 N N . VAL A 1 112 ? 19.593 4.765 -26.240 1.00 80.19 112 VAL A N 1
ATOM 897 C CA . VAL A 1 112 ? 19.276 5.094 -27.637 1.00 80.19 112 VAL A CA 1
ATOM 898 C C . VAL A 1 112 ? 20.524 4.984 -28.512 1.00 80.19 112 VAL A C 1
ATOM 900 O O . VAL A 1 112 ? 20.471 4.306 -29.537 1.00 80.19 112 VAL A O 1
ATOM 903 N N . ARG A 1 113 ? 21.667 5.539 -28.087 1.00 79.94 113 ARG A N 1
ATOM 904 C CA . ARG A 1 113 ? 22.958 5.380 -28.783 1.00 79.94 113 ARG A CA 1
ATOM 905 C C . ARG A 1 113 ? 23.327 3.909 -28.976 1.00 79.94 113 ARG A C 1
ATOM 907 O O . ARG A 1 113 ? 23.775 3.534 -30.052 1.00 79.94 113 ARG A O 1
ATOM 914 N N . SER A 1 114 ? 23.108 3.068 -27.961 1.00 75.38 114 SER A N 1
ATOM 915 C CA . SER A 1 114 ? 23.464 1.641 -28.013 1.00 75.38 114 SER A CA 1
ATOM 916 C C . SER A 1 114 ? 22.565 0.791 -28.919 1.00 75.38 114 SER A C 1
ATOM 918 O O . SER A 1 114 ? 22.963 -0.304 -29.311 1.00 75.38 114 SER A O 1
ATOM 920 N N . LYS A 1 115 ? 21.354 1.268 -29.240 1.00 70.75 115 LYS A N 1
ATOM 921 C CA . LYS A 1 115 ? 20.330 0.494 -29.965 1.00 70.75 115 LYS A CA 1
ATOM 922 C C . LYS A 1 115 ? 19.918 1.079 -31.316 1.00 70.75 115 LYS A C 1
ATOM 924 O O . LYS A 1 115 ? 19.098 0.469 -31.997 1.00 70.75 115 LYS A O 1
ATOM 929 N N . THR A 1 116 ? 20.456 2.233 -31.710 1.00 75.44 116 THR A N 1
ATOM 930 C CA . THR A 1 116 ? 20.046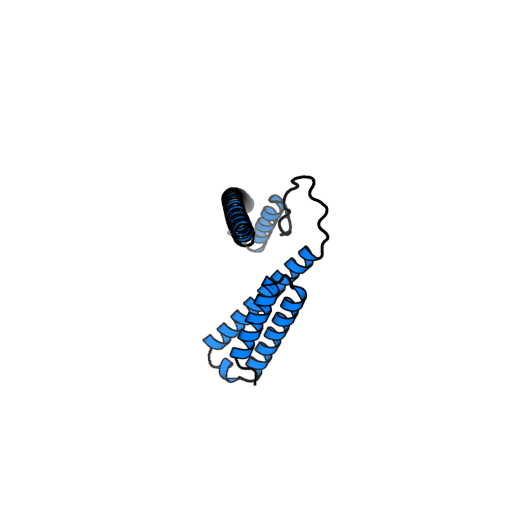 2.915 -32.945 1.00 75.44 116 THR A CA 1
ATOM 931 C C . THR A 1 116 ? 21.119 2.794 -34.022 1.00 75.44 116 THR A C 1
ATOM 933 O O . THR A 1 116 ? 22.176 3.411 -33.929 1.00 75.44 116 THR A O 1
ATOM 936 N N . GLU A 1 117 ? 20.824 2.053 -35.090 1.00 61.59 117 GLU A N 1
ATOM 937 C CA . GLU A 1 117 ? 21.579 2.127 -36.344 1.00 61.59 117 GLU A CA 1
ATOM 938 C C . GLU A 1 117 ? 21.001 3.268 -37.194 1.00 61.59 117 GLU A C 1
ATOM 940 O O . GLU A 1 117 ? 19.869 3.195 -37.680 1.00 61.59 117 GLU A O 1
ATOM 945 N N . LEU A 1 118 ? 21.739 4.372 -37.335 1.00 64.25 118 LEU A N 1
ATOM 946 C CA . LEU A 1 118 ? 21.247 5.528 -38.085 1.00 64.25 118 LEU A CA 1
ATOM 947 C C . LEU A 1 118 ? 21.285 5.292 -39.597 1.00 64.25 118 LEU A C 1
ATOM 949 O O . LEU A 1 118 ? 22.272 4.817 -40.158 1.00 64.25 118 LEU A O 1
ATOM 953 N N . LYS A 1 119 ? 20.214 5.716 -40.279 1.00 62.59 119 LYS A N 1
ATOM 954 C CA . LYS A 1 119 ? 20.190 5.816 -41.744 1.00 62.59 119 LYS A CA 1
ATOM 955 C C . LYS A 1 119 ? 21.183 6.889 -42.227 1.00 62.59 119 LYS A C 1
ATOM 957 O O . LYS A 1 119 ? 21.326 7.917 -41.558 1.00 62.59 119 LYS A O 1
ATOM 962 N N . PRO A 1 120 ? 21.813 6.719 -43.406 1.00 55.03 120 PRO A N 1
ATOM 963 C CA . PRO A 1 120 ? 22.729 7.717 -43.952 1.00 55.03 120 PRO A CA 1
ATOM 964 C C . PRO A 1 120 ? 22.010 9.057 -44.161 1.00 55.03 120 PRO A C 1
ATOM 966 O O . PRO A 1 120 ? 21.013 9.115 -44.879 1.00 55.03 120 PRO A O 1
ATOM 969 N N . GLY A 1 121 ? 22.511 10.124 -43.531 1.00 64.81 121 GLY A N 1
ATOM 970 C CA . GLY A 1 121 ? 22.001 11.494 -43.684 1.00 64.81 121 GLY A CA 1
ATOM 971 C C . GLY A 1 121 ? 21.181 12.049 -42.513 1.00 64.81 121 GLY A C 1
ATOM 972 O O . GLY A 1 121 ? 20.841 13.227 -42.543 1.00 64.81 121 GLY A O 1
ATOM 973 N N . ALA A 1 122 ? 20.888 11.257 -41.476 1.00 67.50 122 ALA A N 1
ATOM 974 C CA . ALA A 1 122 ? 20.272 11.761 -40.245 1.00 67.50 122 ALA A CA 1
ATOM 975 C C . ALA A 1 122 ? 21.340 12.226 -39.239 1.00 67.50 122 ALA A C 1
ATOM 977 O O . ALA A 1 122 ? 22.294 11.500 -38.955 1.00 67.50 122 ALA A O 1
ATOM 978 N N . SER A 1 123 ? 21.173 13.430 -38.684 1.00 76.75 123 SER A N 1
ATOM 979 C CA . SER A 1 123 ? 22.028 13.947 -37.611 1.00 76.75 123 SER A CA 1
ATOM 980 C C . SER A 1 123 ? 21.658 13.278 -36.287 1.00 76.75 123 SER A C 1
ATOM 982 O O . SER A 1 123 ? 20.551 13.453 -35.778 1.00 76.75 123 SER A O 1
ATOM 984 N N . VAL A 1 124 ? 22.600 12.525 -35.713 1.00 77.19 124 VAL A N 1
ATOM 985 C CA . VAL A 1 124 ? 22.470 11.908 -34.377 1.00 77.19 124 VAL A CA 1
ATOM 986 C C . VAL A 1 124 ? 22.136 12.959 -33.321 1.00 77.19 124 VAL A C 1
ATOM 988 O O . VAL A 1 124 ? 21.333 12.720 -32.426 1.00 77.19 124 VAL A O 1
ATOM 991 N N . HIS A 1 125 ? 22.710 14.153 -33.467 1.00 79.88 125 HIS A N 1
ATOM 992 C CA . HIS A 1 125 ? 22.563 15.228 -32.500 1.00 79.88 125 HIS A CA 1
ATOM 993 C C . HIS A 1 125 ? 21.129 15.773 -32.429 1.00 79.88 125 HIS A C 1
ATOM 995 O O . HIS A 1 125 ? 20.639 16.053 -31.335 1.00 79.88 125 HIS A O 1
ATOM 1001 N N . ASP A 1 126 ? 20.432 15.868 -33.564 1.00 77.56 126 ASP A N 1
ATOM 1002 C CA . ASP A 1 126 ? 19.052 16.370 -33.607 1.00 77.56 126 ASP A CA 1
ATOM 1003 C C . ASP A 1 126 ? 18.085 15.365 -32.963 1.00 77.56 126 ASP A C 1
ATOM 1005 O O . ASP A 1 126 ? 17.178 15.750 -32.223 1.00 77.56 126 ASP A O 1
ATOM 1009 N N . LEU A 1 127 ? 18.327 14.066 -33.180 1.00 80.62 127 LEU A N 1
ATOM 1010 C CA . LEU A 1 127 ? 17.574 12.986 -32.542 1.00 80.62 127 LEU A CA 1
ATOM 1011 C C . LEU A 1 127 ? 17.799 12.967 -31.025 1.00 80.62 127 LEU A C 1
ATOM 1013 O O . LEU A 1 127 ? 16.837 12.902 -30.262 1.00 80.62 127 LEU A O 1
ATOM 1017 N N . GLU A 1 128 ? 19.055 13.062 -30.583 1.00 82.25 128 GLU A N 1
ATOM 1018 C CA . GLU A 1 128 ? 19.396 13.121 -29.157 1.00 82.25 128 GLU A CA 1
ATOM 1019 C C . GLU A 1 128 ? 18.765 14.342 -28.481 1.00 82.25 128 GLU A C 1
ATOM 1021 O O . GLU A 1 128 ? 18.191 14.228 -27.399 1.00 82.25 128 GLU A O 1
ATOM 1026 N N . THR A 1 129 ? 18.795 15.498 -29.144 1.00 82.88 129 THR A N 1
ATOM 1027 C CA . THR A 1 129 ? 18.199 16.731 -28.616 1.00 82.88 129 THR A CA 1
ATOM 1028 C C . THR A 1 129 ? 16.677 16.614 -28.491 1.00 82.88 129 THR A C 1
ATOM 1030 O O . THR A 1 129 ? 16.116 17.010 -27.468 1.00 82.88 129 THR A O 1
ATOM 1033 N N . GLY A 1 130 ? 16.003 16.021 -29.484 1.00 78.88 130 GLY A N 1
ATOM 1034 C CA . GLY A 1 130 ? 14.563 15.755 -29.423 1.00 78.88 130 GLY A CA 1
ATOM 1035 C C . GLY A 1 130 ? 14.186 14.789 -28.295 1.00 78.88 130 GLY A C 1
ATOM 1036 O O . GLY A 1 130 ? 13.285 15.072 -27.510 1.00 78.88 130 GLY A O 1
ATOM 1037 N N . ILE A 1 131 ? 14.922 13.685 -28.151 1.00 85.94 131 ILE A N 1
ATOM 1038 C CA . ILE A 1 131 ? 14.682 12.691 -27.093 1.00 85.94 131 ILE A CA 1
ATOM 1039 C C . ILE A 1 131 ? 14.928 13.289 -25.708 1.00 85.94 131 ILE A C 1
ATOM 1041 O O . ILE A 1 131 ? 14.135 13.059 -24.794 1.00 85.94 131 ILE A O 1
ATOM 1045 N N . ALA A 1 132 ? 15.985 14.084 -25.539 1.00 82.31 132 ALA A N 1
ATOM 1046 C CA . ALA A 1 132 ? 16.262 14.763 -24.279 1.00 82.31 132 ALA A CA 1
ATOM 1047 C C . ALA A 1 132 ? 15.133 15.731 -23.890 1.00 82.31 132 ALA A C 1
ATOM 1049 O O . ALA A 1 132 ? 14.724 15.768 -22.724 1.00 82.31 132 ALA A O 1
ATOM 1050 N N . ALA A 1 133 ? 14.598 16.482 -24.858 1.00 80.00 133 ALA A N 1
ATOM 1051 C CA . ALA A 1 133 ? 13.486 17.402 -24.641 1.00 80.00 133 ALA A CA 1
ATOM 1052 C C . ALA A 1 133 ? 12.202 16.665 -24.220 1.00 80.00 133 ALA A C 1
ATOM 1054 O O . ALA A 1 133 ? 11.620 17.005 -23.188 1.00 80.00 133 ALA A O 1
ATOM 1055 N N . GLU A 1 134 ? 11.815 15.614 -24.949 1.00 83.38 134 GLU A N 1
ATOM 1056 C CA . GLU A 1 134 ? 10.631 14.796 -24.637 1.00 83.38 134 GLU A CA 1
ATOM 1057 C C . GLU A 1 134 ? 10.765 14.086 -23.284 1.00 83.38 134 GLU A C 1
ATOM 1059 O O . GLU A 1 134 ? 9.846 14.092 -22.464 1.00 83.38 134 GLU A O 1
ATOM 1064 N N . THR A 1 135 ? 11.949 13.546 -22.987 1.00 85.56 135 THR A N 1
ATOM 1065 C CA . THR A 1 135 ? 12.230 12.902 -21.696 1.00 85.56 135 THR A CA 1
ATOM 1066 C C . THR A 1 135 ? 12.118 13.908 -20.549 1.00 85.56 135 THR A C 1
ATOM 1068 O O . THR A 1 135 ? 11.508 13.624 -19.519 1.00 85.56 135 THR A O 1
ATOM 1071 N N . THR A 1 136 ? 12.638 15.124 -20.735 1.00 83.94 136 THR A N 1
ATOM 1072 C CA . THR A 1 136 ? 12.527 16.202 -19.741 1.00 83.94 136 THR A CA 1
ATOM 1073 C C . THR A 1 136 ? 11.072 16.636 -19.535 1.00 83.94 136 THR A C 1
ATOM 1075 O O . THR A 1 136 ? 10.650 16.894 -18.404 1.00 83.94 136 THR A O 1
ATOM 1078 N N . GLN A 1 137 ? 10.283 16.704 -20.609 1.00 83.06 137 GLN A N 1
ATOM 1079 C CA . GLN A 1 137 ? 8.858 17.018 -20.540 1.00 83.06 137 GLN A CA 1
ATOM 1080 C C . GLN A 1 137 ? 8.072 15.934 -19.793 1.00 83.06 137 GLN A C 1
ATOM 1082 O O . GLN A 1 137 ? 7.239 16.264 -18.945 1.00 83.06 137 GLN A O 1
ATOM 1087 N N . LEU A 1 138 ? 8.375 14.659 -20.042 1.00 88.50 138 LEU A N 1
ATOM 1088 C CA . LEU A 1 138 ? 7.763 13.534 -19.340 1.00 88.50 138 LEU A CA 1
ATOM 1089 C C . LEU A 1 138 ? 8.079 13.563 -17.842 1.00 88.50 138 LEU A C 1
ATOM 1091 O O . LEU A 1 138 ? 7.165 13.440 -17.029 1.00 88.50 138 LEU A O 1
ATOM 1095 N N . LEU A 1 139 ? 9.337 13.806 -17.464 1.00 88.12 139 LEU A N 1
ATOM 1096 C CA . LEU A 1 139 ? 9.729 13.938 -16.056 1.00 88.12 139 LEU A CA 1
ATOM 1097 C C . LEU A 1 139 ? 8.981 15.079 -15.354 1.00 88.12 139 LEU A C 1
ATOM 1099 O O . LEU A 1 139 ? 8.551 14.933 -14.209 1.00 88.12 139 LEU A O 1
ATOM 1103 N N . ARG A 1 140 ? 8.768 16.206 -16.046 1.00 86.19 140 ARG A N 1
ATOM 1104 C CA . ARG A 1 140 ? 7.960 17.316 -15.519 1.00 86.19 140 ARG A CA 1
ATOM 1105 C C . ARG A 1 140 ? 6.497 16.907 -15.322 1.00 86.19 140 ARG A C 1
ATOM 1107 O O . ARG A 1 140 ? 5.915 17.238 -14.292 1.00 86.19 140 ARG A O 1
ATOM 1114 N N . GLY A 1 141 ? 5.915 16.196 -16.288 1.00 84.75 141 GLY A N 1
ATOM 1115 C CA . GLY A 1 141 ? 4.551 15.674 -16.189 1.00 84.75 141 GLY A CA 1
ATOM 1116 C C . GLY A 1 141 ? 4.386 14.697 -15.024 1.00 84.75 141 GLY A C 1
ATOM 1117 O O . GLY A 1 141 ? 3.434 14.811 -14.257 1.00 84.75 141 GLY A O 1
ATOM 1118 N N . LEU A 1 142 ? 5.353 13.798 -14.837 1.00 86.06 142 LEU A N 1
ATOM 1119 C CA . LEU A 1 142 ? 5.363 12.829 -13.743 1.00 86.06 142 LEU A CA 1
ATOM 1120 C C . LEU A 1 142 ? 5.444 13.526 -12.378 1.00 86.06 142 LEU A C 1
ATOM 1122 O O . LEU A 1 142 ? 4.627 13.256 -11.503 1.00 86.06 142 LEU A O 1
ATOM 1126 N N . SER A 1 143 ? 6.329 14.518 -12.240 1.00 87.62 143 SER A N 1
ATOM 1127 C CA . SER A 1 143 ? 6.415 15.333 -11.023 1.00 87.62 143 SER A CA 1
ATOM 1128 C C . SER A 1 143 ? 5.108 16.064 -10.701 1.00 87.62 143 SER A C 1
ATOM 1130 O O . SER A 1 143 ? 4.766 16.204 -9.528 1.00 87.62 143 SER A O 1
ATOM 1132 N N . TRP A 1 144 ? 4.387 16.549 -11.714 1.00 89.00 144 TRP A N 1
ATOM 1133 C CA . TRP A 1 144 ? 3.092 17.200 -11.516 1.00 89.00 144 TRP A CA 1
ATOM 1134 C C . TRP A 1 144 ? 2.028 16.215 -11.023 1.00 89.00 144 TRP A C 1
ATOM 1136 O O . TRP A 1 144 ? 1.297 16.522 -10.082 1.00 89.00 144 TRP A O 1
ATOM 1146 N N . VAL A 1 145 ? 1.960 15.026 -11.629 1.00 91.38 145 VAL A N 1
ATOM 1147 C CA . VAL A 1 145 ? 1.031 13.963 -11.218 1.00 91.38 145 VAL A CA 1
ATOM 1148 C C . VAL A 1 145 ? 1.302 13.535 -9.778 1.00 91.38 145 VAL A C 1
ATOM 1150 O O . VAL A 1 145 ? 0.366 13.467 -8.983 1.00 91.38 145 VAL A O 1
ATOM 1153 N N . ASP A 1 146 ? 2.566 13.325 -9.414 1.00 86.06 146 ASP A N 1
ATOM 1154 C CA . ASP A 1 146 ? 2.943 12.962 -8.046 1.00 86.06 146 ASP A CA 1
ATOM 1155 C C . ASP A 1 146 ? 2.570 14.058 -7.044 1.00 86.06 146 ASP A C 1
ATOM 1157 O O . ASP A 1 146 ? 2.013 13.773 -5.982 1.00 86.06 146 ASP A O 1
ATOM 1161 N N . GLN A 1 147 ? 2.806 15.327 -7.392 1.00 91.06 147 GLN A N 1
ATOM 1162 C CA . GLN A 1 147 ? 2.417 16.453 -6.546 1.00 91.06 147 GLN A CA 1
ATOM 1163 C C . GLN A 1 147 ? 0.897 16.526 -6.361 1.00 91.06 147 GLN A C 1
ATOM 1165 O O . GLN A 1 147 ? 0.419 16.755 -5.249 1.00 91.06 147 GLN A O 1
ATOM 1170 N N . GLN A 1 148 ? 0.134 16.347 -7.438 1.00 91.62 148 GLN A N 1
ATOM 1171 C CA . GLN A 1 148 ? -1.323 16.372 -7.394 1.00 91.62 148 GLN A CA 1
ATOM 1172 C C . GLN A 1 148 ? -1.868 15.227 -6.534 1.00 91.62 148 GLN A C 1
ATOM 1174 O O . GLN A 1 148 ? -2.694 15.453 -5.651 1.00 91.62 148 GLN A O 1
ATOM 1179 N N . ARG A 1 149 ? -1.329 14.020 -6.717 1.00 92.62 149 ARG A N 1
ATOM 1180 C CA . ARG A 1 149 ? -1.684 12.845 -5.921 1.00 92.62 149 ARG A CA 1
ATOM 1181 C C . ARG A 1 149 ? -1.348 13.034 -4.439 1.00 92.62 149 ARG A C 1
ATOM 1183 O O . ARG A 1 149 ? -2.147 12.668 -3.582 1.00 92.62 149 ARG A O 1
ATOM 1190 N N . SER A 1 150 ? -0.201 13.641 -4.123 1.00 91.12 150 SER A N 1
ATOM 1191 C CA . SER A 1 150 ? 0.163 13.973 -2.738 1.00 91.12 150 SER A CA 1
ATOM 1192 C C . SER A 1 150 ? -0.864 14.905 -2.096 1.00 91.12 150 SER A C 1
ATOM 1194 O O . SER A 1 150 ? -1.309 14.646 -0.981 1.00 91.12 150 SER A O 1
ATOM 1196 N N . LYS A 1 151 ? -1.304 15.946 -2.815 1.00 93.81 151 LYS A N 1
ATOM 1197 C CA . LYS A 1 151 ? -2.336 16.875 -2.326 1.00 93.81 151 LYS A CA 1
ATOM 1198 C C . LYS A 1 151 ? -3.674 16.183 -2.076 1.00 93.81 151 LYS A C 1
ATOM 1200 O O . LYS A 1 151 ? -4.336 16.476 -1.087 1.00 93.81 151 LYS A O 1
ATOM 1205 N N . GLU A 1 152 ? -4.076 15.269 -2.954 1.00 92.75 152 GLU A N 1
ATOM 1206 C CA . GLU A 1 152 ? -5.313 14.498 -2.785 1.00 92.75 152 GLU A CA 1
ATOM 1207 C C . GLU A 1 152 ? -5.257 13.604 -1.541 1.00 92.75 152 GLU A C 1
ATOM 1209 O O . GLU A 1 152 ? -6.222 13.547 -0.776 1.00 92.75 152 GLU A O 1
ATOM 1214 N N . TYR A 1 153 ? -4.114 12.960 -1.281 1.00 95.31 153 TYR A N 1
ATOM 1215 C CA . TYR A 1 153 ? -3.923 12.192 -0.051 1.00 95.31 153 TYR A CA 1
ATOM 1216 C C . TYR A 1 153 ? -3.921 13.070 1.199 1.00 95.31 153 TYR A C 1
ATOM 1218 O O . TYR A 1 153 ? -4.558 12.703 2.184 1.00 95.31 153 TYR A O 1
ATOM 1226 N N . GLU A 1 154 ? -3.253 14.224 1.170 1.00 92.69 154 GLU A N 1
ATOM 1227 C CA . GLU A 1 154 ? -3.258 15.181 2.283 1.00 92.69 154 GLU A CA 1
ATOM 1228 C C . GLU A 1 154 ? -4.682 15.643 2.615 1.00 92.69 154 GLU A C 1
ATOM 1230 O O . GLU A 1 154 ? -5.096 15.561 3.772 1.00 92.69 154 GLU A O 1
ATOM 1235 N N . ALA A 1 155 ? -5.463 16.023 1.599 1.00 94.25 155 ALA A N 1
ATOM 1236 C CA . ALA A 1 155 ? -6.858 16.421 1.772 1.00 94.25 155 ALA A CA 1
ATOM 1237 C C . ALA A 1 155 ? -7.708 15.288 2.370 1.00 94.25 155 ALA A C 1
ATOM 1239 O O . ALA A 1 155 ? -8.491 15.512 3.294 1.00 94.25 155 ALA A O 1
ATOM 1240 N N . ARG A 1 156 ? -7.518 14.049 1.897 1.00 96.94 156 ARG A N 1
ATOM 1241 C CA . ARG A 1 156 ? -8.252 12.889 2.419 1.00 96.94 156 ARG A CA 1
ATOM 1242 C C . ARG A 1 156 ? -7.883 12.564 3.867 1.00 96.94 156 ARG A C 1
ATOM 1244 O O . ARG A 1 156 ? -8.749 12.181 4.652 1.00 96.94 156 ARG A O 1
ATOM 1251 N N . ILE A 1 157 ? -6.611 12.705 4.235 1.00 95.56 157 ILE A N 1
ATOM 1252 C CA . ILE A 1 157 ? -6.149 12.523 5.617 1.00 95.56 157 ILE A CA 1
ATOM 1253 C C . ILE A 1 157 ? -6.756 13.594 6.525 1.00 95.56 157 ILE A C 1
ATOM 1255 O O . ILE A 1 157 ? -7.191 13.276 7.634 1.00 95.56 157 ILE A O 1
ATOM 1259 N N . GLU A 1 158 ? -6.801 14.847 6.069 1.00 95.44 158 GLU A N 1
ATOM 1260 C CA . GLU A 1 158 ? -7.385 15.949 6.832 1.00 95.44 158 GLU A CA 1
ATOM 1261 C C . GLU A 1 158 ? -8.878 15.714 7.085 1.00 95.44 158 GLU A C 1
ATOM 1263 O O . GLU A 1 158 ? -9.321 15.777 8.234 1.00 95.44 158 GLU A O 1
ATOM 1268 N N . GLU A 1 159 ? -9.627 15.340 6.046 1.00 97.12 159 GLU A N 1
ATOM 1269 C CA . GLU A 1 159 ? -11.043 14.975 6.134 1.00 97.12 159 GLU A CA 1
ATOM 1270 C C . GLU A 1 159 ? -11.269 13.885 7.193 1.00 97.12 159 GLU A C 1
ATOM 1272 O O . GLU A 1 159 ? -11.990 14.108 8.170 1.00 97.12 159 GLU A O 1
ATOM 1277 N N . LEU A 1 160 ? -10.560 12.756 7.089 1.00 95.56 160 LEU A N 1
ATOM 1278 C CA . LEU A 1 160 ? -10.665 11.657 8.053 1.00 95.56 160 LEU A CA 1
ATOM 1279 C C . LEU A 1 160 ? -10.293 12.085 9.481 1.00 95.56 160 LEU A C 1
ATOM 1281 O O . LEU A 1 160 ? -10.923 11.649 10.446 1.00 95.56 160 LEU A O 1
ATOM 1285 N N . CYS A 1 161 ? -9.298 12.961 9.650 1.00 94.44 161 CYS A N 1
ATOM 1286 C CA . CYS A 1 161 ? -8.950 13.498 10.966 1.00 94.44 161 CYS A CA 1
ATOM 1287 C C . CYS A 1 161 ? -10.077 14.359 11.554 1.00 94.44 161 CYS A C 1
ATOM 1289 O O . CYS A 1 161 ? -10.312 14.316 12.766 1.00 94.44 161 CYS A O 1
ATOM 1291 N N . THR A 1 162 ? -10.776 15.145 10.729 1.00 96.44 162 THR A N 1
ATOM 1292 C CA . THR A 1 162 ? -11.916 15.948 11.195 1.00 96.44 162 THR A CA 1
ATOM 1293 C C . THR A 1 162 ? -13.096 15.071 11.604 1.00 96.44 162 THR A C 1
ATOM 1295 O O . THR A 1 162 ? -13.636 15.263 12.696 1.00 96.44 162 THR A O 1
ATOM 1298 N N . GLU A 1 163 ? -13.438 14.059 10.806 1.00 96.75 163 GLU A N 1
ATOM 1299 C CA . GLU A 1 163 ? -14.486 13.088 11.129 1.00 96.75 163 GLU A CA 1
ATOM 1300 C C . GLU A 1 163 ? -14.162 12.329 12.419 1.00 96.75 163 GLU A C 1
ATOM 1302 O O . GLU A 1 163 ? -14.998 12.220 13.318 1.00 96.75 163 GLU A O 1
ATOM 1307 N N . ASN A 1 164 ? -12.919 11.872 12.577 1.00 95.44 164 ASN A N 1
ATOM 1308 C CA . ASN A 1 164 ? -12.493 11.149 13.772 1.00 95.44 164 ASN A CA 1
ATOM 1309 C C . ASN A 1 164 ? -12.599 12.019 15.040 1.00 95.44 164 ASN A C 1
ATOM 1311 O O . ASN A 1 164 ? -13.101 11.568 16.074 1.00 95.44 164 ASN A O 1
ATOM 1315 N N . LYS A 1 165 ? -12.229 13.306 14.957 1.00 97.50 165 LYS A N 1
ATOM 1316 C CA . LYS A 1 165 ? -12.440 14.275 16.050 1.00 97.50 165 LYS A CA 1
ATOM 1317 C C . LYS A 1 165 ? -13.924 14.455 16.383 1.00 97.50 165 LYS A C 1
ATOM 1319 O O . LYS A 1 165 ? -14.286 14.516 17.563 1.00 97.50 165 LYS A O 1
ATOM 1324 N N . GLN A 1 166 ? -14.792 14.522 15.372 1.00 97.69 166 GLN A N 1
ATOM 1325 C CA . GLN A 1 166 ? -16.239 14.628 15.576 1.00 97.69 166 GLN A CA 1
ATOM 1326 C C . GLN A 1 166 ? -16.799 13.384 16.274 1.00 97.69 166 GLN A C 1
ATOM 1328 O O . GLN A 1 166 ? -17.493 13.514 17.284 1.00 97.69 166 GLN A O 1
ATOM 1333 N N . LEU A 1 167 ? -16.453 12.188 15.795 1.00 97.56 167 LEU A N 1
ATOM 1334 C CA . LEU A 1 167 ? -16.874 10.920 16.394 1.00 97.56 167 LEU A CA 1
ATOM 1335 C C . LEU A 1 167 ? -16.365 10.779 17.831 1.00 97.56 167 LEU A C 1
ATOM 1337 O O . LEU A 1 167 ? -17.135 10.439 18.726 1.00 97.56 167 LEU A O 1
ATOM 1341 N N . THR A 1 168 ? -15.105 11.134 18.085 1.00 96.69 168 THR A N 1
ATOM 1342 C CA . THR A 1 168 ? -14.526 11.144 19.437 1.00 96.69 168 THR A CA 1
ATOM 1343 C C . THR A 1 168 ? -15.318 12.055 20.377 1.00 96.69 168 THR A C 1
ATOM 1345 O O . THR A 1 168 ? -15.635 11.674 21.505 1.00 96.69 168 THR A O 1
ATOM 1348 N N . THR A 1 169 ? -15.720 13.235 19.897 1.00 97.31 169 THR A N 1
ATOM 1349 C CA . THR A 1 169 ? -16.552 14.171 20.668 1.00 97.31 169 THR A CA 1
ATOM 1350 C C . THR A 1 169 ? -17.941 13.591 20.956 1.00 97.31 169 THR A C 1
ATOM 1352 O O . THR A 1 169 ? -18.459 13.741 22.063 1.00 97.31 169 THR A O 1
ATOM 1355 N N . GLN A 1 170 ? -18.558 12.912 19.985 1.00 98.12 170 GLN A N 1
ATOM 1356 C CA . GLN A 1 170 ? -19.854 12.254 20.180 1.00 98.12 170 GLN A CA 1
ATOM 1357 C C . GLN A 1 170 ? -19.762 11.110 21.195 1.00 98.12 170 GLN A C 1
ATOM 1359 O O . GLN A 1 170 ? -20.610 11.018 22.082 1.00 98.12 170 GLN A O 1
ATOM 1364 N N . ILE A 1 171 ? -18.712 10.287 21.118 1.00 97.56 171 ILE A N 1
ATOM 1365 C CA . ILE A 1 171 ? -18.444 9.214 22.083 1.00 97.56 171 ILE A CA 1
ATOM 1366 C C . ILE A 1 171 ? -18.323 9.789 23.494 1.00 97.56 171 ILE A C 1
ATOM 1368 O O . ILE A 1 171 ? -18.922 9.246 24.420 1.00 97.56 171 ILE A O 1
ATOM 1372 N N . HIS A 1 172 ? -17.591 10.893 23.667 1.00 96.50 172 HIS A N 1
ATOM 1373 C CA . HIS A 1 172 ? -17.445 11.529 24.974 1.00 96.50 172 HIS A CA 1
ATOM 1374 C C . HIS A 1 172 ? -18.798 11.984 25.542 1.00 96.50 172 HIS A C 1
ATOM 1376 O O . HIS A 1 172 ? -19.154 11.596 26.650 1.00 96.50 172 HIS A O 1
ATOM 1382 N N . LYS A 1 173 ? -19.614 12.682 24.741 1.00 98.06 173 LYS A N 1
ATOM 1383 C CA . LYS A 1 173 ? -20.964 13.120 25.147 1.00 98.06 173 LYS A CA 1
ATOM 1384 C C . LYS A 1 173 ? -21.886 11.956 25.514 1.00 98.06 173 LYS A C 1
ATOM 1386 O O . LYS A 1 173 ? -22.705 12.071 26.423 1.00 98.06 173 LYS A O 1
ATOM 1391 N N . LEU A 1 174 ? -21.807 10.845 24.783 1.00 98.00 174 LEU A N 1
ATOM 1392 C CA . LEU A 1 174 ? -22.604 9.653 25.079 1.00 98.00 174 LEU A CA 1
ATOM 1393 C C . LEU A 1 174 ? -22.154 8.982 26.379 1.00 98.00 174 LEU A C 1
ATOM 1395 O O . LEU A 1 174 ? -23.011 8.556 27.150 1.00 98.00 174 LEU A O 1
ATOM 1399 N N . LYS A 1 175 ? -20.844 8.942 26.649 1.00 97.81 175 LYS A N 1
ATOM 1400 C CA . LYS A 1 175 ? -20.301 8.454 27.924 1.00 97.81 175 LYS A CA 1
ATOM 1401 C C . LYS A 1 175 ? -20.765 9.311 29.099 1.00 97.81 175 LYS A C 1
ATOM 1403 O O . LYS A 1 175 ? -21.318 8.760 30.036 1.00 97.81 175 LYS A O 1
ATOM 1408 N N . GLU A 1 176 ? -20.675 10.637 29.003 1.00 97.62 176 GLU A N 1
ATOM 1409 C CA . GLU A 1 176 ? -21.160 11.540 30.062 1.00 97.62 176 GLU A CA 1
ATOM 1410 C C . GLU A 1 176 ? -22.653 11.335 30.369 1.00 97.62 176 GLU A C 1
ATOM 1412 O O . GLU A 1 176 ? -23.066 11.296 31.530 1.00 97.62 176 GLU A O 1
ATOM 1417 N N . ARG A 1 177 ? -23.483 11.162 29.329 1.00 97.88 177 ARG A N 1
ATOM 1418 C CA . ARG A 1 177 ? -24.916 10.863 29.493 1.00 97.88 177 ARG A CA 1
ATOM 1419 C C . ARG A 1 177 ? -25.149 9.506 30.146 1.00 97.88 177 ARG A C 1
ATOM 1421 O O . ARG A 1 177 ? -26.030 9.388 30.994 1.00 97.88 177 ARG A O 1
ATOM 1428 N N . TRP A 1 178 ? -24.395 8.492 29.734 1.00 97.94 178 TRP A N 1
ATOM 1429 C CA . TRP A 1 178 ? -24.460 7.162 30.326 1.00 97.94 178 TRP A CA 1
ATOM 1430 C C . TRP A 1 178 ? -24.077 7.198 31.807 1.00 97.94 178 TRP A C 1
ATOM 1432 O O . TRP A 1 178 ? -24.836 6.706 32.639 1.00 97.94 178 TRP A O 1
ATOM 1442 N N . ASP A 1 179 ? -22.966 7.849 32.144 1.00 97.62 179 ASP A N 1
ATOM 1443 C CA . ASP A 1 179 ? -22.486 7.983 33.518 1.00 97.62 179 ASP A CA 1
ATOM 1444 C C . ASP A 1 179 ? -23.508 8.734 34.385 1.00 97.62 179 ASP A C 1
ATOM 1446 O O . ASP A 1 179 ? -23.853 8.268 35.470 1.00 97.62 179 ASP A O 1
ATOM 1450 N N . SER A 1 180 ? -24.114 9.802 33.853 1.00 97.25 180 SER A N 1
ATOM 1451 C CA . SER A 1 180 ? -25.203 10.535 34.521 1.00 97.25 180 SER A CA 1
ATOM 1452 C C . SER A 1 180 ? -26.428 9.652 34.802 1.00 97.25 180 SER A C 1
ATOM 1454 O O . SER A 1 180 ? -27.029 9.725 35.876 1.00 97.25 180 SER A O 1
ATOM 1456 N N . LEU A 1 181 ? -26.820 8.796 33.849 1.00 97.44 181 LEU A N 1
ATOM 1457 C CA . LEU A 1 181 ? -27.933 7.855 34.029 1.00 97.44 181 LEU A CA 1
ATOM 1458 C C . LEU A 1 181 ? -27.604 6.785 35.075 1.00 97.44 181 LEU A C 1
ATOM 1460 O O . LEU A 1 181 ? -28.456 6.452 35.902 1.00 97.44 181 LEU A O 1
ATOM 1464 N N . VAL A 1 182 ? -26.376 6.265 35.063 1.00 97.50 182 VAL A N 1
ATOM 1465 C CA . VAL A 1 182 ? -25.899 5.286 36.047 1.00 97.50 182 VAL A CA 1
ATOM 1466 C C . VAL A 1 182 ? -25.868 5.897 37.448 1.00 97.50 182 VAL A C 1
ATOM 1468 O O . VAL A 1 182 ? -26.334 5.263 38.397 1.00 97.50 182 VAL A O 1
ATOM 1471 N N . GLU A 1 183 ? -25.372 7.126 37.597 1.00 95.94 183 GLU A N 1
ATOM 1472 C CA . GLU A 1 183 ? -25.379 7.852 38.870 1.00 95.94 183 GLU A CA 1
ATOM 1473 C C . GLU A 1 183 ? -26.801 8.119 39.370 1.00 95.94 183 GLU A C 1
ATOM 1475 O O . GLU A 1 183 ? -27.101 7.839 40.532 1.00 95.94 183 GLU A O 1
ATOM 1480 N N . SER A 1 184 ? -27.706 8.567 38.494 1.00 94.94 184 SER A N 1
ATOM 1481 C CA . SER A 1 184 ? -29.116 8.782 38.839 1.00 94.94 184 SER A CA 1
ATOM 1482 C C . SER A 1 184 ? -29.799 7.488 39.303 1.00 94.94 184 SER A C 1
ATOM 1484 O O . SER A 1 184 ? -30.496 7.474 40.322 1.00 94.94 184 SER A O 1
ATOM 1486 N N . ALA A 1 185 ? -29.547 6.365 38.621 1.00 94.31 185 ALA A N 1
ATOM 1487 C CA . ALA A 1 185 ? -30.067 5.058 39.020 1.00 94.31 185 ALA A CA 1
ATOM 1488 C C . ALA A 1 185 ? -29.513 4.600 40.382 1.00 94.31 185 ALA A C 1
ATOM 1490 O O . ALA A 1 185 ? -30.265 4.075 41.209 1.00 94.31 185 ALA A O 1
ATOM 1491 N N . ARG A 1 186 ? -28.219 4.833 40.650 1.00 93.12 186 ARG A N 1
ATOM 1492 C CA . ARG A 1 186 ? -27.599 4.553 41.958 1.00 93.12 186 ARG A CA 1
ATOM 1493 C C . ARG A 1 186 ? -28.214 5.399 43.071 1.00 93.12 186 ARG A C 1
ATOM 1495 O O . ARG A 1 186 ? -28.560 4.850 44.113 1.00 93.12 186 ARG A O 1
ATOM 1502 N N . GLN A 1 187 ? -28.398 6.701 42.845 1.00 93.06 187 GLN A N 1
ATOM 1503 C CA . GLN A 1 187 ? -29.035 7.599 43.813 1.00 93.06 187 GLN A CA 1
ATOM 1504 C C . GLN A 1 187 ? -30.462 7.155 44.138 1.00 93.06 187 GLN A C 1
ATOM 1506 O O . GLN A 1 187 ? -30.820 7.062 45.310 1.00 93.06 187 GLN A O 1
ATOM 1511 N N . LYS A 1 188 ? -31.257 6.814 43.116 1.00 93.94 188 LYS A N 1
ATOM 1512 C CA . LYS A 1 188 ? -32.636 6.350 43.304 1.00 93.94 188 LYS A CA 1
ATOM 1513 C C . LYS A 1 188 ? -32.710 5.051 44.109 1.00 93.94 188 LYS A C 1
ATOM 1515 O O . LYS A 1 188 ? -33.589 4.914 44.949 1.00 93.94 188 LYS A O 1
ATOM 1520 N N . ARG A 1 189 ? -31.784 4.113 43.882 1.00 91.50 189 ARG A N 1
ATOM 1521 C CA . ARG A 1 189 ? -31.691 2.876 44.671 1.00 91.50 189 ARG A CA 1
ATOM 1522 C C . ARG A 1 189 ? -31.323 3.153 46.130 1.00 91.50 189 ARG A C 1
ATOM 1524 O O . ARG A 1 189 ? -31.898 2.529 47.011 1.00 91.50 189 ARG A O 1
ATOM 1531 N N . ASN A 1 190 ? -30.389 4.066 46.388 1.00 89.81 190 ASN A N 1
ATOM 1532 C CA . ASN A 1 190 ? -30.012 4.412 47.760 1.00 89.81 190 ASN A CA 1
ATOM 1533 C C . ASN A 1 190 ? -31.184 5.056 48.516 1.00 89.81 190 ASN A C 1
ATOM 1535 O O . ASN A 1 190 ? -31.461 4.647 49.631 1.00 89.81 190 ASN A O 1
ATOM 1539 N N . GLN A 1 191 ? -31.949 5.945 47.872 1.00 86.75 191 GLN A N 1
ATOM 1540 C CA . GLN A 1 191 ? -33.155 6.554 48.458 1.00 86.75 191 GLN A CA 1
ATOM 1541 C C . GLN A 1 191 ? -34.303 5.566 48.738 1.00 86.75 191 GLN A C 1
ATOM 1543 O O . GLN A 1 191 ? -35.229 5.914 49.456 1.00 86.75 191 GLN A O 1
ATOM 1548 N N . GLN A 1 192 ? -34.298 4.376 48.128 1.00 78.69 192 GLN A N 1
ATOM 1549 C CA . GLN A 1 192 ? -35.296 3.326 48.383 1.00 78.69 192 GLN A CA 1
ATOM 1550 C C . GLN A 1 192 ? -34.876 2.347 49.487 1.00 78.69 192 GLN A C 1
ATOM 1552 O O . GLN A 1 192 ? -35.707 1.563 49.939 1.00 78.69 192 GLN A O 1
ATOM 1557 N N . ASN A 1 193 ? -33.596 2.349 49.862 1.00 69.56 193 ASN A N 1
ATOM 1558 C CA . ASN A 1 193 ? -33.026 1.466 50.877 1.00 69.56 193 ASN A CA 1
ATOM 1559 C C . ASN A 1 193 ? -32.811 2.166 52.235 1.00 69.56 193 ASN A C 1
ATOM 1561 O O . ASN A 1 193 ? -32.400 1.487 53.177 1.00 69.56 193 ASN A O 1
ATOM 1565 N N . ASP A 1 194 ? -33.078 3.473 52.309 1.00 53.31 194 ASP A N 1
ATOM 1566 C CA . ASP A 1 194 ? -33.200 4.277 53.535 1.00 53.31 194 ASP A CA 1
ATOM 1567 C C . ASP A 1 194 ? -34.683 4.423 53.923 1.00 53.31 194 ASP A C 1
ATOM 1569 O O . ASP A 1 194 ? -34.980 4.429 55.141 1.00 53.31 194 ASP A O 1
#

Sequence (194 aa):
MPELKDIYELIANAELKVREHNFEESINVYLETVKLIEEFESKNKGFDQVEDVKTAIELLKIDIESKVWELQQLNLRAKTPAAKPDNVAAVKNPMTTTESPQTFVENVLNLVRSKTELKPGASVHDLETGIAAETTQLLRGLSWVDQQRSKEYEARIEELCTENKQLTTQIHKLKERWDSLVESARQKRNQQND

Foldseek 3Di:
DDDPVNLVVLLVVLVVCVVVVVLVVSLVSLVVSLVSLVVVCVVCVVVVVPPVSVVVSVVVNVVSVVVSVVSVVSVVVVPPDDDDDDDPDDDPDPDPPCPDLVSVLVVVLVVCVVPDDDDPPDDNVVVSVVSSVVSSVVVVVVVVVVVVVVVVVVVVVVVVVVVVVVVVVVVVVVVVVVVVVVVVVVVVVVVVVD